Protein AF-A0A848UJE3-F1 (afdb_monomer_lite)

Foldseek 3Di:
DLVVLVVQLVVLVVQLVPDDLLDLSNLVSLLSNLVSVVVSVVVPDPPDALVVSLVSLVSSCVNCPCVPNVLSNLVSLQSQLVSLVVVLDLLSLLSSLLSLVSSLVSDDCVVNVVSNVVSVVSNVSSVVSNCVVPVPDDNLLSLLVNLLPDDLVVNLVSLLSQQVCLLVDPLVSLLVVLLSNLLSLVVVDDVSNLVSLLSNVVSLLVHDLSSVLSNLLSNLVSLVVDPCSVSSLQSNLVSLVPRDDDVRSVSNVVSNVVNVRDRD

Sequence (264 aa):
TIESLRAACDDYDAASRVLDEESPQRGMALHGLGSAMMDALALGDGRCTYDEAVSVFAACLRVLTAHAFPFQHAVAQHSIAVACERRAEPLDLERALSHVEIAMSMFDPRLHAVHWQTAAETLGRVETQLAAIRPDGTRADHFMALVAGVDESTRTMLLRDRLVPLSRLPAQRIRRDLDGLMTALVRLGEGTYDDIARVMLPVLMELPESTLAAACGALCAAHRTTDASATYDALLDAVVHDLLHGPQRVRVRDLLEAEGWIRP

Secondary structure (DSSP, 8-state):
-HHHHHHHHHHHHHHHHHS-TT-HHHHHHHHHHHHHHHHHHHTT-TTS-HHHHHHHHHHHHHHS-TTT-HHHHHHHHHHHHHHHHHH--HHHHHHHHHHHHHHHHHS-TTTSHHHHHHHHHHHHHHHHHHHHH-TT--HHHHHHHHHHHS-HHHHHHHHHHHHGGGGGS-HHHHHHHHHHHHHHHHHT-HHHHHHHHHHHHHHHHTS-HHHHHHHHHHHHHHHTTSTTHHHHHHHHHHHHHHH--HHHHHHHHHHHHHTTPPP-

Radius of gyration: 20.7 Å; chains: 1; bounding box: 56×34×56 Å

pLDDT: mean 96.54, std 2.14, range [86.31, 98.62]

Structure (mmCIF, N/CA/C/O backbone):
data_AF-A0A848UJE3-F1
#
_entry.id   AF-A0A848UJE3-F1
#
loop_
_atom_site.group_PDB
_atom_site.id
_atom_site.type_symbol
_atom_site.label_atom_id
_atom_site.label_alt_id
_atom_site.label_comp_id
_atom_site.label_asym_id
_atom_site.label_entity_id
_atom_site.label_seq_id
_atom_site.pdbx_PDB_ins_code
_atom_site.Cartn_x
_atom_site.Cartn_y
_atom_site.Cartn_z
_atom_site.occupancy
_atom_site.B_iso_or_equiv
_atom_site.auth_seq_id
_atom_site.auth_comp_id
_atom_site.auth_asym_id
_atom_site.auth_atom_id
_atom_site.pdbx_PDB_model_num
ATOM 1 N N . THR A 1 1 ? 26.240 2.870 -23.466 1.00 92.94 1 THR A N 1
ATOM 2 C CA . THR A 1 1 ? 26.333 4.351 -23.493 1.00 92.94 1 THR A CA 1
ATOM 3 C C . THR A 1 1 ? 24.922 4.922 -23.435 1.00 92.94 1 THR A C 1
ATOM 5 O O . THR A 1 1 ? 23.989 4.133 -23.544 1.00 92.94 1 THR A O 1
ATOM 8 N N . ILE A 1 2 ? 24.733 6.244 -23.292 1.00 94.31 2 ILE A N 1
ATOM 9 C CA . ILE A 1 2 ? 23.388 6.857 -23.410 1.00 94.31 2 ILE A CA 1
ATOM 10 C C . ILE A 1 2 ? 22.725 6.461 -24.738 1.00 94.31 2 ILE A C 1
ATOM 12 O O . ILE A 1 2 ? 21.556 6.107 -24.764 1.00 94.31 2 ILE A O 1
ATOM 16 N N . GLU A 1 3 ? 23.482 6.441 -25.837 1.00 95.06 3 GLU A N 1
ATOM 17 C CA . GLU A 1 3 ? 22.973 6.033 -27.152 1.00 95.06 3 GLU A CA 1
ATOM 18 C C . GLU A 1 3 ? 22.484 4.576 -27.181 1.00 95.06 3 GLU A C 1
ATOM 20 O O . GLU A 1 3 ? 21.414 4.305 -27.714 1.00 95.06 3 GLU A O 1
ATOM 25 N N . SER A 1 4 ? 23.201 3.648 -26.535 1.00 96.44 4 SER A N 1
ATOM 26 C CA . SER A 1 4 ? 22.743 2.255 -26.409 1.00 96.44 4 SER A CA 1
ATOM 27 C C . SER A 1 4 ? 21.455 2.128 -25.591 1.00 96.44 4 SER A C 1
ATOM 29 O O . SER A 1 4 ? 20.607 1.312 -25.926 1.00 96.44 4 SER A O 1
ATOM 31 N N . LEU A 1 5 ? 21.307 2.916 -24.521 1.00 97.44 5 LEU A N 1
ATOM 32 C CA . LEU A 1 5 ? 20.105 2.893 -23.680 1.00 97.44 5 LEU A CA 1
ATOM 33 C C . LEU A 1 5 ? 18.904 3.484 -24.415 1.00 97.44 5 LEU A C 1
ATOM 35 O O . LEU A 1 5 ? 17.816 2.930 -24.359 1.00 97.44 5 LEU A O 1
ATOM 39 N N . ARG A 1 6 ? 19.125 4.555 -25.178 1.00 97.06 6 ARG A N 1
ATOM 40 C CA . ARG A 1 6 ? 18.130 5.133 -26.083 1.00 97.06 6 ARG A CA 1
ATOM 41 C C . ARG A 1 6 ? 17.641 4.122 -27.114 1.00 97.06 6 ARG A C 1
ATOM 43 O O . ARG A 1 6 ? 16.436 3.960 -27.252 1.00 97.06 6 ARG A O 1
ATOM 50 N N . ALA A 1 7 ? 18.565 3.423 -27.773 1.00 97.31 7 ALA A N 1
ATOM 51 C CA . ALA A 1 7 ? 18.217 2.355 -28.704 1.00 97.31 7 ALA A CA 1
ATOM 52 C C . ALA A 1 7 ? 17.422 1.238 -28.008 1.00 97.31 7 ALA A C 1
ATOM 54 O O . ALA A 1 7 ? 16.396 0.818 -28.524 1.00 97.31 7 ALA A O 1
ATOM 55 N N . ALA A 1 8 ? 17.825 0.828 -26.799 1.00 98.06 8 ALA A N 1
ATOM 56 C CA . ALA A 1 8 ? 17.079 -0.161 -26.022 1.00 98.06 8 ALA A CA 1
ATOM 57 C C . ALA A 1 8 ? 15.654 0.309 -25.677 1.00 98.06 8 ALA A C 1
ATOM 59 O O . ALA A 1 8 ? 14.719 -0.480 -25.785 1.00 98.06 8 ALA A O 1
ATOM 60 N N . CYS A 1 9 ? 15.463 1.578 -25.299 1.00 98.19 9 CYS A N 1
ATOM 61 C CA . CYS A 1 9 ? 14.128 2.145 -25.098 1.00 98.19 9 CYS A CA 1
ATOM 62 C C . CYS A 1 9 ? 13.291 2.055 -26.381 1.00 98.19 9 CYS A C 1
ATOM 64 O O . CYS A 1 9 ? 12.159 1.580 -26.340 1.00 98.19 9 CYS A O 1
ATOM 66 N N . ASP A 1 10 ? 13.855 2.474 -27.515 1.00 98.19 10 ASP A N 1
ATOM 67 C CA . ASP A 1 10 ? 13.154 2.466 -28.801 1.00 98.19 10 ASP A CA 1
ATOM 68 C C . ASP A 1 10 ? 12.784 1.018 -29.223 1.00 98.19 10 ASP A C 1
ATOM 70 O O . ASP A 1 10 ? 11.657 0.765 -29.657 1.00 98.19 10 ASP A O 1
ATOM 74 N N . ASP A 1 11 ? 13.677 0.046 -29.002 1.00 98.38 11 ASP A N 1
ATOM 75 C CA . ASP A 1 11 ? 13.448 -1.379 -29.286 1.00 98.38 11 ASP A CA 1
ATOM 76 C C . ASP A 1 11 ? 12.375 -2.003 -28.375 1.00 98.38 11 ASP A C 1
ATOM 78 O O . ASP A 1 11 ? 11.484 -2.712 -28.855 1.00 98.38 11 ASP A O 1
ATOM 82 N N . TYR A 1 12 ? 12.422 -1.747 -27.060 1.00 98.38 12 TYR A N 1
ATOM 83 C CA . TYR A 1 12 ? 11.417 -2.262 -26.124 1.00 98.38 12 TYR A CA 1
ATOM 84 C C . TYR A 1 12 ? 10.037 -1.636 -26.350 1.00 98.38 12 TYR A C 1
ATOM 86 O O . TYR A 1 12 ? 9.030 -2.347 -26.281 1.00 98.38 12 TYR A O 1
ATOM 94 N N . ASP A 1 13 ? 9.970 -0.337 -26.655 1.00 98.19 13 ASP A N 1
ATOM 95 C CA . ASP A 1 13 ? 8.723 0.342 -27.018 1.00 98.19 13 ASP A CA 1
ATOM 96 C C . ASP A 1 13 ? 8.130 -0.269 -28.296 1.00 98.19 13 ASP A C 1
ATOM 98 O O . ASP A 1 13 ? 6.969 -0.689 -28.297 1.00 98.19 13 ASP A O 1
ATOM 102 N N . ALA A 1 14 ? 8.937 -0.442 -29.348 1.00 98.19 14 ALA A N 1
ATOM 103 C CA . ALA A 1 14 ? 8.509 -1.099 -30.581 1.00 98.19 14 ALA A CA 1
ATOM 104 C C . ALA A 1 14 ? 8.005 -2.533 -30.337 1.00 98.19 14 ALA A C 1
ATOM 106 O O . ALA A 1 14 ? 6.932 -2.900 -30.824 1.00 98.19 14 ALA A O 1
ATOM 107 N N . ALA A 1 15 ? 8.729 -3.325 -29.539 1.00 97.94 15 ALA A N 1
ATOM 108 C CA . ALA A 1 15 ? 8.313 -4.674 -29.167 1.00 97.94 15 ALA A CA 1
ATOM 109 C C . ALA A 1 15 ? 6.974 -4.666 -28.411 1.00 97.94 15 ALA A C 1
ATOM 111 O O . ALA A 1 15 ? 6.069 -5.431 -28.740 1.00 97.94 15 ALA A O 1
ATOM 112 N N . SER A 1 16 ? 6.804 -3.768 -27.438 1.00 97.44 16 SER A N 1
ATOM 113 C CA . SER A 1 16 ? 5.581 -3.685 -26.630 1.00 97.44 16 SER A CA 1
ATOM 114 C C . SER A 1 16 ? 4.320 -3.381 -27.452 1.00 97.44 16 SER A C 1
ATOM 116 O O . SER A 1 16 ? 3.231 -3.806 -27.071 1.00 97.44 16 SER A O 1
ATOM 118 N N . ARG A 1 17 ? 4.463 -2.689 -28.593 1.00 97.19 17 ARG A N 1
ATOM 119 C CA . ARG A 1 17 ? 3.357 -2.312 -29.491 1.00 97.19 17 ARG A CA 1
ATOM 120 C C . ARG A 1 17 ? 2.895 -3.439 -30.410 1.00 97.19 17 ARG A C 1
ATOM 122 O O . ARG A 1 17 ? 1.748 -3.418 -30.844 1.00 97.19 17 ARG A O 1
ATOM 129 N N . VAL A 1 18 ? 3.777 -4.384 -30.739 1.00 97.62 18 VAL A N 1
ATOM 130 C CA . VAL A 1 18 ? 3.444 -5.537 -31.600 1.00 97.62 18 VAL A CA 1
ATOM 131 C C . VAL A 1 18 ? 3.029 -6.768 -30.799 1.00 97.62 18 VAL A C 1
ATOM 133 O O . VAL A 1 18 ? 2.430 -7.687 -31.354 1.00 97.62 18 VAL A O 1
ATOM 136 N N . LEU A 1 19 ? 3.364 -6.800 -29.508 1.00 97.62 19 LEU A N 1
ATOM 137 C CA . LEU A 1 19 ? 2.972 -7.864 -28.596 1.00 97.62 19 LEU A CA 1
ATOM 138 C C . LEU A 1 19 ? 1.514 -7.699 -28.157 1.00 97.62 19 LEU A C 1
ATOM 140 O O . LEU A 1 19 ? 1.023 -6.588 -27.944 1.00 97.62 19 LEU A O 1
ATOM 144 N N . ASP A 1 20 ? 0.845 -8.837 -27.987 1.00 97.12 20 ASP A N 1
ATOM 145 C CA . ASP A 1 20 ? -0.532 -8.892 -27.507 1.00 97.12 20 ASP A CA 1
ATOM 146 C C . ASP A 1 20 ? -0.673 -8.219 -26.130 1.00 97.12 20 ASP A C 1
ATOM 148 O O . ASP A 1 20 ? 0.233 -8.293 -25.292 1.00 97.12 20 ASP A O 1
ATOM 152 N N . GLU A 1 21 ? -1.793 -7.523 -25.920 1.00 93.31 21 GLU A N 1
ATOM 153 C CA . GLU A 1 21 ? -1.993 -6.629 -24.774 1.00 93.31 21 GLU A CA 1
ATOM 154 C C . GLU A 1 21 ? -1.953 -7.349 -23.428 1.00 93.31 21 GLU A C 1
ATOM 156 O O . GLU A 1 21 ? -1.384 -6.820 -22.473 1.00 93.31 21 GLU A O 1
ATOM 161 N N . GLU A 1 22 ? -2.472 -8.572 -23.373 1.00 93.88 22 GLU A N 1
ATOM 162 C CA . GLU A 1 22 ? -2.524 -9.380 -22.154 1.00 93.88 22 GLU A CA 1
ATOM 163 C C . GLU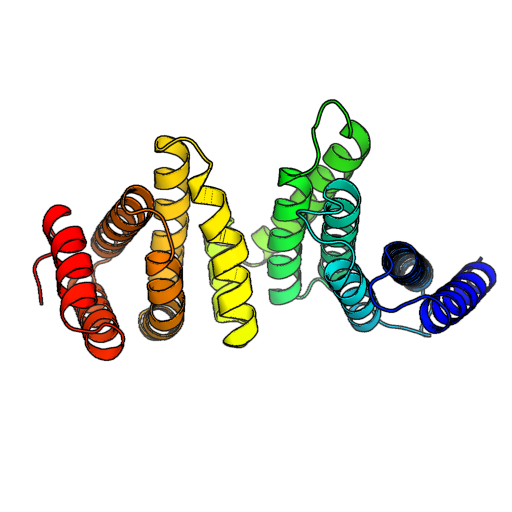 A 1 22 ? -1.321 -10.331 -22.036 1.00 93.88 22 GLU A C 1
ATOM 165 O O . GLU A 1 22 ? -1.177 -11.057 -21.049 1.00 93.88 22 GLU A O 1
ATOM 170 N N . SER A 1 23 ? -0.422 -10.331 -23.026 1.00 96.69 23 SER A N 1
ATOM 171 C CA . SER A 1 23 ? 0.693 -11.273 -23.064 1.00 96.69 23 SER A CA 1
ATOM 172 C C . SER A 1 23 ? 1.789 -10.936 -22.046 1.00 96.69 23 SER A C 1
ATOM 174 O O . SER A 1 23 ? 2.264 -9.796 -21.983 1.00 96.69 23 SER A O 1
ATOM 176 N N . PRO A 1 24 ? 2.319 -11.927 -21.303 1.00 97.12 24 PRO A N 1
ATOM 177 C CA . PRO A 1 24 ? 3.415 -11.687 -20.366 1.00 97.12 24 PRO A CA 1
ATOM 178 C C . PRO A 1 24 ? 4.679 -11.159 -21.055 1.00 97.12 24 PRO A C 1
ATOM 180 O O . PRO A 1 24 ? 5.471 -10.454 -20.434 1.00 97.12 24 PRO A O 1
ATOM 183 N N . GLN A 1 25 ? 4.867 -11.447 -22.346 1.00 97.62 25 GLN A N 1
ATOM 184 C CA . GLN A 1 25 ? 5.947 -10.890 -23.156 1.00 97.62 25 GLN A CA 1
ATOM 185 C C . GLN A 1 25 ? 5.846 -9.368 -23.250 1.00 97.62 25 GLN A C 1
ATOM 187 O O . GLN A 1 25 ? 6.867 -8.696 -23.104 1.00 97.62 25 GLN A O 1
ATOM 192 N N . ARG A 1 26 ? 4.639 -8.813 -23.433 1.00 97.88 26 ARG A N 1
ATOM 193 C CA . ARG A 1 26 ? 4.436 -7.360 -23.409 1.00 97.88 26 ARG A CA 1
ATOM 194 C C . ARG A 1 26 ? 4.766 -6.788 -22.038 1.00 97.88 26 ARG A C 1
ATOM 196 O O . ARG A 1 26 ? 5.464 -5.783 -21.962 1.00 97.88 26 ARG A O 1
ATOM 203 N N . GLY A 1 27 ? 4.340 -7.455 -20.964 1.00 97.81 27 GLY A N 1
ATOM 204 C CA . GLY A 1 27 ? 4.704 -7.073 -19.597 1.00 97.81 27 GLY A CA 1
ATOM 205 C C . GLY A 1 27 ? 6.223 -7.011 -19.385 1.00 97.81 27 GLY A C 1
ATOM 206 O O . GLY A 1 27 ? 6.744 -6.019 -18.880 1.00 97.81 27 GLY A O 1
ATOM 207 N N . MET A 1 28 ? 6.956 -8.031 -19.842 1.00 98.25 28 MET A N 1
ATOM 208 C CA . MET A 1 28 ? 8.422 -8.061 -19.765 1.00 98.25 28 MET A CA 1
ATOM 209 C C . MET A 1 28 ? 9.085 -6.985 -20.639 1.00 98.25 28 MET A C 1
ATOM 211 O O . MET A 1 28 ? 10.061 -6.378 -20.203 1.00 98.25 28 MET A O 1
ATOM 215 N N . ALA A 1 29 ? 8.554 -6.712 -21.835 1.00 98.38 29 ALA A N 1
ATOM 216 C CA . ALA A 1 29 ? 9.044 -5.638 -22.699 1.00 98.38 29 ALA A CA 1
ATOM 217 C C . ALA A 1 29 ? 8.841 -4.257 -22.056 1.00 98.38 29 ALA A C 1
ATOM 219 O O . ALA A 1 29 ? 9.766 -3.452 -22.038 1.00 98.38 29 ALA A O 1
ATOM 220 N N . LEU A 1 30 ? 7.673 -4.008 -21.453 1.00 98.62 30 LEU A N 1
ATOM 221 C CA . LEU A 1 30 ? 7.396 -2.778 -20.703 1.00 98.62 30 LEU A CA 1
ATOM 222 C C . LEU A 1 30 ? 8.330 -2.632 -19.497 1.00 98.62 30 LEU A C 1
ATOM 224 O O . LEU A 1 30 ? 8.870 -1.556 -19.265 1.00 98.62 30 LEU A O 1
ATOM 228 N N . HIS A 1 31 ? 8.587 -3.712 -18.757 1.00 98.56 31 HIS A N 1
ATOM 229 C CA . HIS A 1 31 ? 9.586 -3.680 -17.691 1.00 98.56 31 HIS A CA 1
ATOM 230 C C . HIS A 1 31 ? 10.988 -3.331 -18.226 1.00 98.56 31 HIS A C 1
ATOM 232 O O . HIS A 1 31 ? 11.685 -2.501 -17.642 1.00 98.56 31 HIS A O 1
ATOM 238 N N . GLY A 1 32 ? 11.398 -3.935 -19.346 1.00 98.50 32 GLY A N 1
ATOM 239 C CA . GLY A 1 32 ? 12.662 -3.627 -20.020 1.00 98.50 32 GLY A CA 1
ATOM 240 C C . GLY A 1 32 ? 12.764 -2.161 -20.443 1.00 98.50 32 GLY A C 1
ATOM 241 O O . GLY A 1 32 ? 13.779 -1.521 -20.169 1.00 98.50 32 GLY A O 1
ATOM 242 N N . LEU A 1 33 ? 11.689 -1.613 -21.020 1.00 98.62 33 LEU A N 1
ATOM 243 C CA . LEU A 1 33 ? 11.576 -0.199 -21.377 1.00 98.62 33 LEU A CA 1
ATOM 244 C C . LEU A 1 33 ? 11.786 0.696 -20.152 1.00 98.62 33 LEU A C 1
ATOM 246 O O . LEU A 1 33 ? 12.671 1.547 -20.165 1.00 98.62 33 LEU A O 1
ATOM 250 N N . GLY A 1 34 ? 11.032 0.466 -19.073 1.00 98.38 34 GLY A N 1
ATOM 251 C CA . GLY A 1 34 ? 11.161 1.248 -17.843 1.00 98.38 34 GLY A CA 1
ATOM 252 C C . GLY A 1 34 ? 12.568 1.169 -17.240 1.00 98.38 34 GLY A C 1
ATOM 253 O O . GLY A 1 34 ? 13.110 2.179 -16.797 1.00 98.38 34 GLY A O 1
ATOM 254 N N . SER A 1 35 ? 13.205 -0.006 -17.271 1.00 98.25 35 SER A N 1
ATOM 255 C CA . SER A 1 35 ? 14.580 -0.177 -16.781 1.00 98.25 35 SER A CA 1
ATOM 256 C C . SER A 1 35 ? 15.592 0.602 -17.624 1.00 98.25 35 SER A C 1
ATOM 258 O O . SER A 1 35 ? 16.454 1.278 -17.069 1.00 98.25 35 SER A O 1
ATOM 260 N N . ALA A 1 36 ? 15.477 0.550 -18.954 1.00 98.25 36 ALA A N 1
ATOM 261 C CA . ALA A 1 36 ? 16.352 1.301 -19.851 1.00 98.25 36 ALA A CA 1
ATOM 262 C C . ALA A 1 36 ? 16.171 2.821 -19.683 1.00 98.25 36 ALA A C 1
ATOM 264 O O . ALA A 1 36 ? 17.157 3.560 -19.685 1.00 98.25 36 ALA A O 1
ATOM 265 N N . MET A 1 37 ? 14.932 3.281 -19.464 1.00 98.44 37 MET A N 1
ATOM 266 C CA . MET A 1 37 ? 14.630 4.678 -19.135 1.00 98.44 37 MET A CA 1
ATOM 267 C C . MET A 1 37 ? 15.304 5.106 -17.827 1.00 98.44 37 MET A C 1
ATOM 269 O O . MET A 1 37 ? 15.949 6.151 -17.790 1.00 98.44 37 MET A O 1
ATOM 273 N N . MET A 1 38 ? 15.209 4.290 -16.773 1.00 97.94 38 MET A N 1
ATOM 274 C CA . MET A 1 38 ? 15.849 4.560 -15.479 1.00 97.94 38 MET A CA 1
ATOM 275 C C . MET A 1 38 ? 17.372 4.683 -15.594 1.00 97.94 38 MET A C 1
ATOM 277 O O . MET A 1 38 ? 17.958 5.626 -15.059 1.00 97.94 38 MET A O 1
ATOM 281 N N . ASP A 1 39 ? 18.011 3.773 -16.327 1.00 97.69 39 ASP A N 1
ATOM 282 C CA . ASP A 1 39 ? 19.456 3.816 -16.555 1.00 97.69 39 ASP A CA 1
ATOM 283 C C . ASP A 1 39 ? 19.861 5.042 -17.391 1.00 97.69 39 ASP A C 1
ATOM 285 O O . ASP A 1 39 ? 20.887 5.672 -17.125 1.00 97.69 39 ASP A O 1
ATOM 289 N N . ALA A 1 40 ? 19.053 5.421 -18.388 1.00 97.12 40 ALA A N 1
ATOM 290 C CA . ALA A 1 40 ? 19.304 6.605 -19.208 1.00 97.12 40 ALA A CA 1
ATOM 291 C C . ALA A 1 40 ? 19.189 7.895 -18.378 1.00 97.12 40 ALA A C 1
ATOM 293 O O . ALA A 1 40 ? 20.072 8.755 -18.452 1.00 97.12 40 ALA A O 1
ATOM 294 N N . LEU A 1 41 ? 18.156 7.997 -17.536 1.00 96.50 41 LEU A N 1
ATOM 295 C CA . LEU A 1 41 ? 17.956 9.094 -16.584 1.00 96.50 41 LEU A CA 1
ATOM 296 C C . LEU A 1 41 ? 19.135 9.224 -15.614 1.00 96.50 41 LEU A C 1
ATOM 298 O O . LEU A 1 41 ? 19.620 10.331 -15.383 1.00 96.50 41 LEU A O 1
ATOM 302 N N . ALA A 1 42 ? 19.654 8.105 -15.101 1.00 95.44 42 ALA A N 1
ATOM 303 C CA . ALA A 1 42 ? 20.815 8.095 -14.210 1.00 95.44 42 ALA A CA 1
ATOM 304 C C . ALA A 1 42 ? 22.103 8.618 -14.880 1.00 95.44 42 ALA A C 1
ATOM 306 O O . ALA A 1 42 ? 22.993 9.120 -14.193 1.00 95.44 42 ALA A O 1
ATOM 307 N N . LEU A 1 43 ? 22.198 8.540 -16.212 1.00 96.06 43 LEU A N 1
ATOM 308 C CA . LEU A 1 43 ? 23.286 9.132 -16.999 1.00 96.06 43 LEU A CA 1
ATOM 309 C C . LEU A 1 43 ? 23.005 10.578 -17.450 1.00 96.06 43 LEU A C 1
ATOM 311 O O . LEU A 1 43 ? 23.840 11.168 -18.136 1.00 96.06 43 LEU A O 1
ATOM 315 N N . GLY A 1 44 ? 21.866 11.160 -17.068 1.00 93.81 44 GLY A N 1
ATOM 316 C CA . GLY A 1 44 ? 21.482 12.529 -17.416 1.00 93.81 44 GLY A CA 1
ATOM 317 C C . GLY A 1 44 ? 20.788 12.668 -18.772 1.00 93.81 44 GLY A C 1
ATOM 318 O O . GLY A 1 44 ? 20.816 13.751 -19.359 1.00 93.81 44 GLY A O 1
ATOM 319 N N . ASP A 1 45 ? 20.186 11.598 -19.303 1.00 93.38 45 ASP A N 1
ATOM 320 C CA . ASP A 1 45 ? 19.366 11.700 -20.510 1.00 93.38 45 ASP A CA 1
ATOM 321 C C . ASP A 1 45 ? 18.040 12.427 -20.229 1.00 93.38 45 ASP A C 1
ATOM 323 O O . ASP A 1 45 ? 17.244 11.992 -19.405 1.00 93.38 45 ASP A O 1
ATOM 327 N N . GLY A 1 46 ? 17.782 13.514 -20.959 1.00 92.06 46 GLY A N 1
ATOM 328 C CA . GLY A 1 46 ? 16.549 14.302 -20.863 1.00 92.06 46 GLY A CA 1
ATOM 329 C C . GLY A 1 46 ? 15.423 13.870 -21.812 1.00 92.06 46 GLY A C 1
ATOM 330 O O . GLY A 1 46 ? 14.478 14.632 -21.988 1.00 92.06 46 GLY A O 1
ATOM 331 N N . ARG A 1 47 ? 15.522 12.708 -22.482 1.00 93.88 47 ARG A N 1
ATOM 332 C CA . ARG A 1 47 ? 14.470 12.201 -23.395 1.00 93.88 47 ARG A CA 1
ATOM 333 C C . ARG A 1 47 ? 13.202 11.716 -22.689 1.00 93.88 47 ARG A C 1
ATOM 335 O O . ARG A 1 47 ? 12.187 11.561 -23.361 1.00 93.88 47 ARG A O 1
ATOM 342 N N . CYS A 1 48 ? 13.277 11.421 -21.397 1.00 94.38 48 CYS A N 1
ATOM 343 C CA . CYS A 1 48 ? 12.152 10.939 -20.606 1.00 94.38 48 CYS A CA 1
ATOM 344 C C . CYS A 1 48 ? 12.234 11.467 -19.170 1.00 94.38 48 CYS A C 1
ATOM 346 O O . CYS A 1 48 ? 13.167 12.188 -18.816 1.00 94.38 48 CYS A O 1
ATOM 348 N N . THR A 1 49 ? 11.252 11.109 -18.352 1.00 96.81 49 THR A N 1
ATOM 349 C CA . THR A 1 49 ? 11.122 11.493 -16.946 1.00 96.81 49 THR A CA 1
ATOM 350 C C . THR A 1 49 ? 10.883 10.272 -16.058 1.00 96.81 49 THR A C 1
ATOM 352 O O . THR A 1 49 ? 10.462 9.209 -16.522 1.00 96.81 49 THR A O 1
ATOM 355 N N . TYR A 1 50 ? 11.099 10.428 -14.748 1.00 96.69 50 TYR A N 1
ATOM 356 C CA . TYR A 1 50 ? 10.749 9.387 -13.779 1.00 96.69 50 TYR A CA 1
ATOM 357 C C . TYR A 1 50 ? 9.240 9.074 -13.767 1.00 96.69 50 TYR A C 1
ATOM 359 O O . TYR A 1 50 ? 8.879 7.925 -13.539 1.00 96.69 50 TYR A O 1
ATOM 367 N N . ASP A 1 51 ? 8.362 10.038 -14.075 1.00 95.88 51 ASP A N 1
ATOM 368 C CA . ASP A 1 51 ? 6.907 9.803 -14.150 1.00 95.88 51 ASP A CA 1
ATOM 369 C C . ASP A 1 51 ? 6.517 8.917 -15.326 1.00 95.88 51 ASP A C 1
ATOM 371 O O . ASP A 1 51 ? 5.666 8.031 -15.201 1.00 95.88 51 ASP A O 1
ATOM 375 N N . GLU A 1 52 ? 7.162 9.123 -16.471 1.00 97.50 52 GLU A N 1
ATOM 376 C CA . GLU A 1 52 ? 6.977 8.253 -17.627 1.00 97.50 52 GLU A CA 1
ATOM 377 C C . GLU A 1 52 ? 7.492 6.844 -17.318 1.00 97.50 52 GLU A C 1
ATOM 379 O O . GLU A 1 52 ? 6.802 5.871 -17.619 1.00 97.50 52 GLU A O 1
ATOM 384 N N . ALA A 1 53 ? 8.642 6.711 -16.642 1.00 97.62 53 ALA A N 1
ATOM 385 C CA . ALA A 1 53 ? 9.159 5.407 -16.223 1.00 97.62 53 ALA A CA 1
ATOM 386 C C . ALA A 1 53 ? 8.204 4.696 -15.243 1.00 97.62 53 ALA A C 1
ATOM 388 O O . ALA A 1 53 ? 7.879 3.523 -15.441 1.00 97.62 53 ALA A O 1
ATOM 389 N N . VAL A 1 54 ? 7.683 5.405 -14.232 1.00 97.62 54 VAL A N 1
ATOM 390 C CA . VAL A 1 54 ? 6.662 4.881 -13.304 1.00 97.62 54 VAL A CA 1
ATOM 391 C C . VAL A 1 54 ? 5.411 4.443 -14.065 1.00 97.62 54 VAL A C 1
ATOM 393 O O . VAL A 1 54 ? 4.893 3.356 -13.814 1.00 97.62 54 VAL A O 1
ATOM 396 N N . SER A 1 55 ? 4.953 5.233 -15.036 1.00 97.81 55 SER A N 1
ATOM 397 C CA . SER A 1 55 ? 3.782 4.904 -15.858 1.00 97.81 55 SER A CA 1
ATOM 398 C C . SER A 1 55 ? 3.997 3.638 -16.695 1.00 97.81 55 SER A C 1
ATOM 400 O O . SER A 1 55 ? 3.092 2.805 -16.810 1.00 97.81 55 SER A O 1
ATOM 402 N N . VAL A 1 56 ? 5.201 3.452 -17.241 1.00 98.31 56 VAL A N 1
ATOM 403 C CA . VAL A 1 56 ? 5.589 2.246 -17.985 1.00 98.31 56 VAL A CA 1
ATOM 404 C C . VAL A 1 56 ? 5.633 1.019 -17.066 1.00 98.31 56 VAL A C 1
ATOM 406 O O . VAL A 1 56 ? 5.074 -0.027 -17.410 1.00 98.31 56 VAL A O 1
ATOM 409 N N . PHE A 1 57 ? 6.211 1.129 -15.868 1.00 98.44 57 PHE A N 1
ATOM 410 C CA . PHE A 1 57 ? 6.192 0.031 -14.897 1.00 98.44 57 PHE A CA 1
ATOM 411 C C . PHE A 1 57 ? 4.776 -0.282 -14.389 1.00 98.44 57 PHE A C 1
ATOM 413 O O . PHE A 1 57 ? 4.417 -1.450 -14.255 1.00 98.44 57 PHE A O 1
ATOM 420 N N . ALA A 1 58 ? 3.927 0.725 -14.176 1.00 96.88 58 ALA A N 1
ATOM 421 C CA . ALA A 1 58 ? 2.526 0.514 -13.819 1.00 96.88 58 ALA A CA 1
ATOM 422 C C . ALA A 1 58 ? 1.760 -0.223 -14.933 1.00 96.88 58 ALA A C 1
ATOM 424 O O . ALA A 1 58 ? 0.921 -1.080 -14.652 1.00 96.88 58 ALA A O 1
ATOM 425 N N . ALA A 1 59 ? 2.078 0.047 -16.204 1.00 97.44 59 ALA A N 1
ATOM 426 C CA . ALA A 1 59 ? 1.539 -0.713 -17.329 1.00 97.44 59 ALA A CA 1
ATOM 427 C C . ALA A 1 59 ? 2.013 -2.176 -17.331 1.00 97.44 59 ALA A C 1
ATOM 429 O O . ALA A 1 59 ? 1.218 -3.065 -17.630 1.00 97.44 59 ALA A O 1
ATOM 430 N N . CYS A 1 60 ? 3.263 -2.438 -16.938 1.00 97.31 60 CYS A N 1
ATOM 431 C CA . CYS A 1 60 ? 3.756 -3.796 -16.708 1.00 97.31 60 CYS A CA 1
ATOM 432 C C . CYS A 1 60 ? 2.930 -4.524 -15.629 1.00 97.31 60 CYS A C 1
ATOM 434 O O . CYS A 1 60 ? 2.499 -5.652 -15.864 1.00 97.31 60 CYS A O 1
ATOM 436 N N . LEU A 1 61 ? 2.623 -3.874 -14.499 1.00 96.88 61 LEU A N 1
ATOM 437 C CA . LEU A 1 61 ? 1.851 -4.479 -13.399 1.00 96.88 61 LEU A CA 1
ATOM 438 C C . LEU A 1 61 ? 0.399 -4.835 -13.765 1.00 96.88 61 LEU A C 1
ATOM 440 O O . LEU A 1 61 ? -0.181 -5.710 -13.119 1.00 96.88 61 LEU A O 1
ATOM 444 N N . ARG A 1 62 ? -0.181 -4.218 -14.808 1.00 95.69 62 ARG A N 1
ATOM 445 C CA . ARG A 1 62 ? -1.504 -4.615 -15.335 1.00 95.69 62 ARG A CA 1
ATOM 446 C C . ARG A 1 62 ? -1.492 -6.007 -15.971 1.00 95.69 62 ARG A C 1
ATOM 448 O O . ARG A 1 62 ? -2.509 -6.688 -15.947 1.00 95.69 62 ARG A O 1
ATOM 455 N N . VAL A 1 63 ? -0.348 -6.423 -16.512 1.00 96.56 63 VAL A N 1
ATOM 456 C CA . VAL A 1 63 ? -0.159 -7.720 -17.179 1.00 96.56 63 VAL A CA 1
ATOM 457 C C . VAL A 1 63 ? 0.506 -8.721 -16.232 1.00 96.56 63 VAL A C 1
ATOM 459 O O . VAL A 1 63 ? 0.026 -9.836 -16.028 1.00 96.56 63 VAL A O 1
ATOM 462 N N . LEU A 1 64 ? 1.612 -8.313 -15.605 1.00 97.06 64 LEU A N 1
ATOM 463 C CA . LEU A 1 64 ? 2.371 -9.119 -14.652 1.00 97.06 64 LEU A CA 1
ATOM 464 C C . LEU A 1 64 ? 1.770 -8.970 -13.255 1.00 97.06 64 LEU A C 1
ATOM 466 O O . LEU A 1 64 ? 2.298 -8.275 -12.388 1.00 97.06 64 LEU A O 1
ATOM 470 N N . THR A 1 65 ? 0.619 -9.605 -13.053 1.00 95.62 65 THR A N 1
ATOM 471 C CA . THR A 1 65 ? -0.115 -9.542 -11.785 1.00 95.62 65 THR A CA 1
ATOM 472 C C . THR A 1 65 ? 0.572 -10.349 -10.681 1.00 95.62 65 THR A C 1
ATOM 474 O O . THR A 1 65 ? 1.258 -11.340 -10.944 1.00 95.62 65 THR A O 1
ATOM 477 N N . ALA A 1 66 ? 0.318 -9.978 -9.422 1.00 93.31 66 ALA A N 1
ATOM 478 C CA . ALA A 1 66 ? 0.859 -10.672 -8.252 1.00 93.31 66 ALA A CA 1
ATOM 479 C C . ALA A 1 66 ? 0.482 -12.164 -8.200 1.00 93.31 66 ALA A C 1
ATOM 481 O O . ALA A 1 66 ? 1.219 -12.969 -7.638 1.00 93.31 66 ALA A O 1
ATOM 482 N N . HIS A 1 67 ? -0.668 -12.542 -8.769 1.00 92.31 67 HIS A N 1
ATOM 483 C CA . HIS A 1 67 ? -1.135 -13.927 -8.767 1.00 92.31 67 HIS A CA 1
ATOM 484 C C . HIS A 1 67 ? -0.497 -14.768 -9.878 1.00 92.31 67 HIS A C 1
ATOM 486 O O . HIS A 1 67 ? -0.058 -15.885 -9.616 1.00 92.31 67 HIS A O 1
ATOM 492 N N . ALA A 1 68 ? -0.447 -14.242 -11.105 1.00 95.69 68 ALA A N 1
ATOM 493 C CA . ALA A 1 68 ? 0.044 -14.994 -12.257 1.00 95.69 68 ALA A CA 1
ATOM 494 C C . ALA A 1 68 ? 1.579 -15.003 -12.345 1.00 95.69 68 ALA A C 1
ATOM 496 O O . ALA A 1 68 ? 2.169 -16.008 -12.737 1.00 95.69 68 ALA A O 1
ATOM 497 N N . PHE A 1 69 ? 2.228 -13.900 -11.958 1.00 96.75 69 PHE A N 1
ATOM 498 C CA . PHE A 1 69 ? 3.667 -13.687 -12.127 1.00 96.75 69 PHE A CA 1
ATOM 499 C C . PHE A 1 69 ? 4.285 -13.032 -10.878 1.00 96.75 69 PHE A C 1
ATOM 501 O O . PHE A 1 69 ? 4.812 -11.924 -10.964 1.00 96.75 69 PHE A O 1
ATOM 508 N N . PRO A 1 70 ? 4.232 -13.685 -9.699 1.00 95.12 70 PRO A N 1
ATOM 509 C CA . PRO A 1 70 ? 4.580 -13.064 -8.416 1.00 95.12 70 PRO A CA 1
ATOM 510 C C . PRO A 1 70 ? 6.003 -12.500 -8.373 1.00 95.12 70 PRO A C 1
ATOM 512 O O . PRO A 1 70 ? 6.221 -11.408 -7.854 1.00 95.12 70 PRO A O 1
ATOM 515 N N . PHE A 1 71 ? 6.975 -13.214 -8.947 1.00 96.44 71 PHE A N 1
ATOM 516 C CA . PHE A 1 71 ? 8.362 -12.755 -8.975 1.00 96.44 71 PHE A CA 1
ATOM 517 C C . PHE A 1 71 ? 8.525 -11.508 -9.854 1.00 96.44 71 PHE A C 1
ATOM 519 O O . PHE A 1 71 ? 9.078 -10.507 -9.410 1.00 96.44 71 PHE A O 1
ATOM 526 N N . GLN A 1 72 ? 8.005 -11.534 -11.082 1.00 97.88 72 GLN A N 1
ATOM 527 C CA . GLN A 1 72 ? 8.096 -10.402 -12.004 1.00 97.88 72 GLN A CA 1
ATOM 528 C C . GLN A 1 72 ? 7.305 -9.192 -11.497 1.00 97.88 72 GLN A C 1
ATOM 530 O O . GLN A 1 72 ? 7.766 -8.061 -11.633 1.00 97.88 72 GLN A O 1
ATOM 535 N N . HIS A 1 73 ? 6.154 -9.432 -10.867 1.00 97.69 73 HIS A N 1
ATOM 536 C CA . HIS A 1 73 ? 5.378 -8.405 -10.185 1.00 97.69 73 HIS A CA 1
ATOM 537 C C . HIS A 1 73 ? 6.217 -7.728 -9.097 1.00 97.69 73 HIS A C 1
ATOM 539 O O . HIS A 1 73 ? 6.329 -6.508 -9.086 1.00 97.69 73 HIS A O 1
ATOM 545 N N . ALA A 1 74 ? 6.873 -8.503 -8.228 1.00 97.81 74 ALA A N 1
ATOM 546 C CA . ALA A 1 74 ? 7.732 -7.971 -7.171 1.00 97.81 74 ALA A CA 1
ATOM 547 C C . ALA A 1 74 ? 8.906 -7.142 -7.718 1.00 97.81 74 ALA A C 1
ATOM 549 O O . ALA A 1 74 ? 9.218 -6.084 -7.173 1.00 97.81 74 ALA A O 1
ATOM 550 N N . VAL A 1 75 ? 9.526 -7.583 -8.817 1.00 98.38 75 VAL A N 1
ATOM 551 C CA . VAL A 1 75 ? 10.592 -6.821 -9.487 1.00 98.38 75 VAL A CA 1
ATOM 552 C C . VAL A 1 75 ? 10.055 -5.488 -10.019 1.00 98.38 75 VAL A C 1
ATOM 554 O O . VAL A 1 75 ? 10.634 -4.449 -9.720 1.00 98.38 75 VAL A O 1
ATOM 557 N N . ALA A 1 76 ? 8.915 -5.483 -10.714 1.00 98.19 76 ALA A N 1
ATOM 558 C CA . ALA A 1 76 ? 8.313 -4.250 -11.223 1.00 98.19 76 ALA A CA 1
ATOM 559 C C . ALA A 1 76 ? 7.876 -3.290 -10.097 1.00 98.19 76 ALA A C 1
ATOM 561 O O . ALA A 1 76 ? 8.085 -2.083 -10.209 1.00 98.19 76 ALA A O 1
ATOM 562 N N . GLN A 1 77 ? 7.340 -3.812 -8.987 1.00 98.31 77 GLN A N 1
ATOM 563 C CA . GLN A 1 77 ? 7.038 -3.024 -7.786 1.00 98.31 77 GLN A CA 1
ATOM 564 C C . GLN A 1 77 ? 8.309 -2.372 -7.217 1.00 98.31 77 GLN A C 1
ATOM 566 O O . GLN A 1 77 ? 8.324 -1.176 -6.928 1.00 98.31 77 GLN A O 1
ATOM 571 N N . HIS A 1 78 ? 9.410 -3.122 -7.110 1.00 98.62 78 HIS A N 1
ATOM 572 C CA . HIS A 1 78 ? 10.694 -2.575 -6.661 1.00 98.62 78 HIS A CA 1
ATOM 573 C C . HIS A 1 78 ? 11.224 -1.492 -7.611 1.00 98.62 78 HIS A C 1
ATOM 575 O O . HIS A 1 78 ? 11.699 -0.459 -7.142 1.00 98.62 78 HIS A O 1
ATOM 581 N N . SER A 1 79 ? 11.079 -1.660 -8.926 1.00 98.62 79 SER A N 1
ATOM 582 C CA . SER A 1 79 ? 11.474 -0.642 -9.907 1.00 98.62 79 SER A CA 1
ATOM 583 C C . SER A 1 79 ? 10.682 0.661 -9.774 1.00 98.62 79 SER A C 1
ATOM 585 O O . SER A 1 79 ? 11.283 1.735 -9.836 1.00 98.62 79 SER A O 1
ATOM 587 N N . ILE A 1 80 ? 9.368 0.594 -9.516 1.00 98.56 80 ILE A N 1
ATOM 588 C CA . ILE A 1 80 ? 8.566 1.789 -9.196 1.00 98.56 80 ILE A CA 1
ATOM 589 C C . ILE A 1 80 ? 9.093 2.451 -7.923 1.00 98.56 80 ILE A C 1
ATOM 591 O O . ILE A 1 80 ? 9.280 3.666 -7.903 1.00 98.56 80 ILE A O 1
ATOM 595 N N . ALA A 1 81 ? 9.400 1.665 -6.886 1.00 98.56 81 ALA A N 1
ATOM 596 C CA . ALA A 1 81 ? 9.942 2.210 -5.647 1.00 98.56 81 ALA A CA 1
ATOM 597 C C . ALA A 1 81 ? 11.250 2.982 -5.869 1.00 98.56 81 ALA A C 1
ATOM 599 O O . ALA A 1 81 ? 11.415 4.075 -5.334 1.00 98.56 81 ALA A O 1
ATOM 600 N N . VAL A 1 82 ? 12.160 2.454 -6.694 1.00 98.56 82 VAL A N 1
ATOM 601 C CA . VAL A 1 82 ? 13.415 3.138 -7.040 1.00 98.56 82 VAL A CA 1
ATOM 602 C C . VAL A 1 82 ? 13.153 4.413 -7.847 1.00 98.56 82 VAL A C 1
ATOM 604 O O . VAL A 1 82 ? 13.779 5.435 -7.576 1.00 98.56 82 VAL A O 1
ATOM 607 N N . ALA A 1 83 ? 12.230 4.392 -8.812 1.00 98.06 83 ALA A N 1
ATOM 608 C CA . ALA A 1 83 ? 11.881 5.579 -9.594 1.00 98.06 83 ALA A CA 1
ATOM 609 C C . ALA A 1 83 ? 11.302 6.703 -8.717 1.00 98.06 83 ALA A C 1
ATOM 611 O O . ALA A 1 83 ? 11.731 7.852 -8.820 1.00 98.06 83 ALA A O 1
ATOM 612 N N . CYS A 1 84 ? 10.396 6.365 -7.799 1.00 98.25 84 CYS A N 1
ATOM 613 C CA . CYS A 1 84 ? 9.847 7.309 -6.830 1.00 98.25 84 CYS A CA 1
ATOM 614 C C . CYS A 1 84 ? 10.912 7.809 -5.831 1.00 98.25 84 CYS A C 1
ATOM 616 O O . CYS A 1 84 ? 10.987 9.008 -5.570 1.00 98.25 84 CYS A O 1
ATOM 618 N N . GLU A 1 85 ? 11.800 6.936 -5.337 1.00 97.81 85 GLU A N 1
ATOM 619 C CA . GLU A 1 85 ? 12.929 7.326 -4.469 1.00 97.81 85 GLU A CA 1
ATOM 620 C C . GLU A 1 85 ? 13.828 8.376 -5.133 1.00 97.81 85 GLU A C 1
ATOM 622 O O . GLU A 1 85 ? 14.257 9.328 -4.485 1.00 97.81 85 GLU A O 1
ATOM 627 N N . ARG A 1 86 ? 14.077 8.242 -6.442 1.00 96.00 86 ARG A N 1
ATOM 628 C CA . ARG A 1 86 ? 14.913 9.175 -7.211 1.00 96.00 86 ARG A CA 1
ATOM 629 C C . ARG A 1 86 ? 14.278 10.548 -7.419 1.00 96.00 86 ARG A C 1
ATOM 631 O O . ARG A 1 86 ? 15.020 11.519 -7.550 1.00 96.00 86 ARG A O 1
ATOM 638 N N . ARG A 1 87 ? 12.944 10.640 -7.440 1.00 94.50 87 ARG A N 1
ATOM 639 C CA . ARG A 1 87 ? 12.223 11.925 -7.460 1.00 94.50 87 ARG A CA 1
ATOM 640 C C . ARG A 1 87 ? 12.333 12.655 -6.121 1.00 94.50 87 ARG A C 1
ATOM 642 O O . ARG A 1 87 ? 12.461 13.873 -6.107 1.00 94.50 87 ARG A O 1
ATOM 649 N N . ALA A 1 88 ? 12.336 11.899 -5.021 1.00 91.62 88 ALA A N 1
ATOM 650 C CA . ALA A 1 88 ? 12.576 12.372 -3.657 1.00 91.62 88 ALA A CA 1
ATOM 651 C C . ALA A 1 88 ? 11.620 13.473 -3.141 1.00 91.62 88 ALA A C 1
ATOM 653 O O . ALA A 1 88 ? 11.936 14.148 -2.160 1.00 91.62 88 ALA A O 1
ATOM 654 N N . GLU A 1 89 ? 10.440 13.647 -3.747 1.00 93.38 89 GLU A N 1
ATOM 655 C CA . GLU A 1 89 ? 9.369 14.460 -3.159 1.00 93.38 89 GLU A CA 1
ATOM 656 C C . GLU A 1 89 ? 8.668 13.690 -2.024 1.00 93.38 89 GLU A C 1
ATOM 658 O O . GLU A 1 89 ? 8.626 12.458 -2.065 1.00 93.38 89 GLU A O 1
ATOM 663 N N . PRO A 1 90 ? 8.076 14.364 -1.016 1.00 93.38 90 PRO A N 1
ATOM 664 C CA . PRO A 1 90 ? 7.483 13.682 0.137 1.00 93.38 90 PRO A CA 1
ATOM 665 C C . PRO A 1 90 ? 6.479 12.580 -0.233 1.00 93.38 90 PRO A C 1
ATOM 667 O O . PRO A 1 90 ? 6.607 11.454 0.244 1.00 93.38 90 PRO A O 1
ATOM 670 N N . LEU A 1 91 ? 5.530 12.869 -1.133 1.00 94.88 91 LEU A N 1
ATOM 671 C CA . LEU A 1 91 ? 4.533 11.890 -1.578 1.00 94.88 91 LEU A CA 1
ATOM 672 C C . LEU A 1 91 ? 5.173 10.737 -2.371 1.00 94.88 91 LEU A C 1
ATOM 674 O O . LEU A 1 91 ? 4.743 9.591 -2.251 1.00 94.88 91 LEU A O 1
ATOM 678 N N . ASP A 1 92 ? 6.217 11.015 -3.155 1.00 96.81 92 ASP A N 1
ATOM 679 C CA . ASP A 1 92 ? 6.941 9.982 -3.896 1.00 96.81 92 ASP A CA 1
ATOM 680 C C . ASP A 1 92 ? 7.720 9.058 -2.961 1.00 96.81 92 ASP A C 1
ATOM 682 O O . ASP A 1 92 ? 7.748 7.851 -3.178 1.00 96.81 92 ASP A O 1
ATOM 686 N N . LEU A 1 93 ? 8.290 9.574 -1.875 1.00 98.12 93 LEU A N 1
ATOM 687 C CA . LEU A 1 93 ? 8.943 8.740 -0.868 1.00 98.12 93 LEU A CA 1
ATOM 688 C C . LEU A 1 93 ? 7.943 7.825 -0.147 1.00 98.12 93 LEU A C 1
ATOM 690 O O . LEU A 1 93 ? 8.240 6.656 0.099 1.00 98.12 93 LEU A O 1
ATOM 694 N N . GLU A 1 94 ? 6.734 8.311 0.142 1.00 98.06 94 GLU A N 1
ATOM 695 C CA . GLU A 1 94 ? 5.678 7.484 0.736 1.00 98.06 94 GLU A CA 1
ATOM 696 C C . GLU A 1 94 ? 5.169 6.417 -0.256 1.00 98.06 94 GLU A C 1
ATOM 698 O O . GLU A 1 94 ? 4.969 5.258 0.127 1.00 98.06 94 GLU A O 1
ATOM 703 N N . ARG A 1 95 ? 5.065 6.750 -1.554 1.00 98.00 95 ARG A N 1
ATOM 704 C CA . ARG A 1 95 ? 4.833 5.764 -2.631 1.00 98.00 95 ARG A CA 1
ATOM 705 C C . ARG A 1 95 ? 5.953 4.732 -2.693 1.00 98.00 95 ARG A C 1
ATOM 707 O O . ARG A 1 95 ? 5.673 3.533 -2.730 1.00 98.00 95 ARG A O 1
ATOM 714 N N . ALA A 1 96 ? 7.209 5.175 -2.666 1.00 98.50 96 ALA A N 1
ATOM 715 C CA . ALA A 1 96 ? 8.376 4.305 -2.718 1.00 98.50 96 ALA A CA 1
ATOM 716 C C . ALA A 1 96 ? 8.374 3.297 -1.565 1.00 98.50 96 ALA A C 1
ATOM 718 O O . ALA A 1 96 ? 8.599 2.107 -1.794 1.00 98.50 96 ALA A O 1
ATOM 719 N N . LEU A 1 97 ? 8.041 3.751 -0.351 1.00 98.38 97 LEU A N 1
ATOM 720 C CA . LEU A 1 97 ? 7.892 2.892 0.822 1.00 98.38 97 LEU A CA 1
ATOM 721 C C . LEU A 1 97 ? 6.821 1.817 0.592 1.00 98.38 97 LEU A C 1
ATOM 723 O O . LEU A 1 97 ? 7.082 0.636 0.808 1.00 98.38 97 LEU A O 1
ATOM 727 N N . SER A 1 98 ? 5.637 2.202 0.109 1.00 97.81 98 SER A N 1
ATOM 728 C CA . SER A 1 98 ? 4.559 1.246 -0.170 1.00 97.81 98 SER A CA 1
ATOM 729 C C . SER A 1 98 ? 4.981 0.185 -1.198 1.00 97.81 98 SER A C 1
ATOM 731 O O . SER A 1 98 ? 4.811 -1.014 -0.973 1.00 97.81 98 SER A O 1
ATOM 733 N N . HIS A 1 99 ? 5.588 0.605 -2.308 1.00 98.19 99 HIS A N 1
ATOM 734 C CA . HIS A 1 99 ? 6.007 -0.288 -3.389 1.00 98.19 99 HIS A CA 1
ATOM 735 C C . HIS A 1 99 ? 7.148 -1.240 -2.989 1.00 98.19 99 HIS A C 1
ATOM 737 O O . HIS A 1 99 ? 7.097 -2.431 -3.313 1.00 98.19 99 HIS A O 1
ATOM 743 N N . VAL A 1 100 ? 8.157 -0.765 -2.245 1.00 98.44 100 VAL A N 1
ATOM 744 C CA . VAL A 1 100 ? 9.260 -1.633 -1.795 1.00 98.44 100 VAL A CA 1
ATOM 745 C C . VAL A 1 100 ? 8.789 -2.649 -0.751 1.00 98.44 100 VAL A C 1
ATOM 747 O O . VAL A 1 100 ? 9.245 -3.791 -0.770 1.00 98.44 100 VAL A O 1
ATOM 750 N N . GLU A 1 101 ? 7.829 -2.295 0.110 1.00 96.50 101 GLU A N 1
ATOM 751 C CA . GLU A 1 101 ? 7.234 -3.247 1.053 1.00 96.50 101 GLU A CA 1
ATOM 752 C C . GLU A 1 101 ? 6.463 -4.366 0.344 1.00 96.50 101 GLU A C 1
ATOM 754 O O . GLU A 1 101 ? 6.609 -5.536 0.714 1.00 96.50 101 GLU A O 1
ATOM 759 N N . ILE A 1 102 ? 5.696 -4.035 -0.702 1.00 95.31 102 ILE A N 1
ATOM 760 C CA . ILE A 1 102 ? 5.009 -5.035 -1.531 1.00 95.31 102 ILE A CA 1
ATOM 761 C C . ILE A 1 102 ? 6.037 -5.972 -2.173 1.00 95.31 102 ILE A C 1
ATOM 763 O O . ILE A 1 102 ? 5.914 -7.191 -2.034 1.00 95.31 102 ILE A O 1
ATOM 767 N N . ALA A 1 103 ? 7.082 -5.429 -2.805 1.00 97.06 103 ALA A N 1
ATOM 768 C CA . ALA A 1 103 ? 8.135 -6.228 -3.432 1.00 97.06 103 ALA A CA 1
ATOM 769 C C . ALA A 1 103 ? 8.813 -7.185 -2.434 1.00 97.06 103 ALA A C 1
ATOM 771 O O . ALA A 1 103 ? 8.904 -8.392 -2.671 1.00 97.06 103 ALA A O 1
ATOM 772 N N . MET A 1 104 ? 9.226 -6.671 -1.271 1.00 95.81 104 MET A N 1
ATOM 773 C CA . MET A 1 104 ? 9.880 -7.468 -0.229 1.00 95.81 104 MET A CA 1
ATOM 774 C C . MET A 1 104 ? 8.982 -8.559 0.354 1.00 95.81 104 MET A C 1
ATOM 776 O O . MET A 1 104 ? 9.494 -9.603 0.752 1.00 95.81 104 MET A O 1
ATOM 780 N N . SER A 1 105 ? 7.663 -8.346 0.399 1.00 92.50 105 SER A N 1
ATOM 781 C CA . SER A 1 105 ? 6.716 -9.365 0.871 1.00 92.50 105 SER A CA 1
ATOM 782 C C . SER A 1 105 ? 6.630 -10.586 -0.054 1.00 92.50 105 SER A C 1
ATOM 784 O O . SER A 1 105 ? 6.237 -11.665 0.389 1.00 92.50 105 SER A O 1
ATOM 786 N N . MET A 1 106 ? 7.014 -10.427 -1.324 1.00 94.44 106 MET A N 1
ATOM 787 C CA . MET A 1 106 ? 6.962 -11.474 -2.347 1.00 94.44 106 MET A CA 1
ATOM 788 C C . MET A 1 106 ? 8.326 -12.126 -2.603 1.00 94.44 106 MET A C 1
ATOM 790 O O . MET A 1 106 ? 8.390 -13.292 -3.000 1.00 94.44 106 MET A O 1
ATOM 794 N N . PHE A 1 107 ? 9.429 -11.411 -2.365 1.00 96.00 107 PHE A N 1
ATOM 795 C CA . PHE A 1 107 ? 10.762 -11.995 -2.463 1.00 96.00 107 PHE A CA 1
ATOM 796 C C . PHE A 1 107 ? 11.019 -12.984 -1.323 1.00 96.00 107 PHE A C 1
ATOM 798 O O . PHE A 1 107 ? 11.265 -12.594 -0.185 1.00 96.00 107 PHE A O 1
ATOM 805 N N . ASP A 1 108 ? 11.040 -14.279 -1.643 1.00 91.50 108 ASP A N 1
ATOM 806 C CA . ASP A 1 108 ? 11.605 -15.293 -0.743 1.00 91.50 108 ASP A CA 1
ATOM 807 C C . ASP A 1 108 ? 13.098 -14.985 -0.461 1.00 91.50 108 ASP A C 1
ATOM 809 O O . ASP A 1 108 ? 13.901 -15.015 -1.398 1.00 91.50 108 ASP A O 1
ATOM 813 N N . PRO A 1 109 ? 13.513 -14.722 0.796 1.00 89.44 109 PRO A N 1
ATOM 814 C CA . PRO A 1 109 ? 14.896 -14.345 1.110 1.00 89.44 109 PRO A CA 1
ATOM 815 C C . PRO A 1 109 ? 15.937 -15.444 0.851 1.00 89.44 109 PRO A C 1
ATOM 817 O O . PRO A 1 109 ? 17.1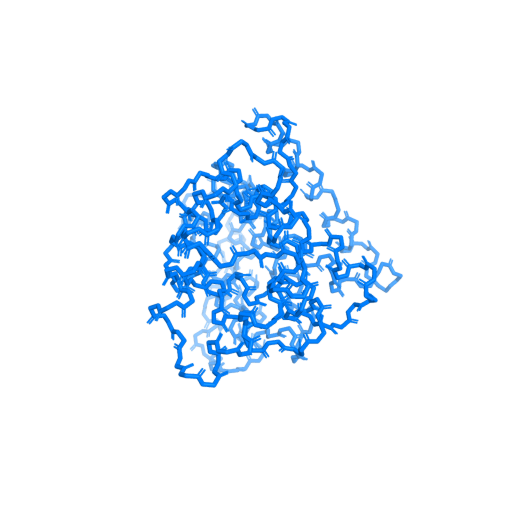31 -15.161 0.814 1.00 89.44 109 PRO A O 1
ATOM 820 N N . ARG A 1 110 ? 15.515 -16.706 0.708 1.00 92.50 110 ARG A N 1
ATOM 821 C CA . ARG A 1 110 ? 16.390 -17.856 0.438 1.00 92.50 110 ARG A CA 1
ATOM 822 C C . ARG A 1 110 ? 16.558 -18.082 -1.060 1.00 92.50 110 ARG A C 1
ATOM 824 O O . ARG A 1 110 ? 17.655 -18.412 -1.496 1.00 92.50 110 ARG A O 1
ATOM 831 N N . LEU A 1 111 ? 15.483 -17.919 -1.832 1.00 94.56 111 LEU A N 1
ATOM 832 C CA . LEU A 1 111 ? 15.487 -18.145 -3.284 1.00 94.56 111 LEU A CA 1
ATOM 833 C C . LEU A 1 111 ? 15.861 -16.887 -4.078 1.00 94.56 111 LEU A C 1
ATOM 835 O O . LEU A 1 111 ? 16.517 -16.982 -5.110 1.00 94.56 111 LEU A O 1
ATOM 839 N N . HIS A 1 112 ? 15.484 -15.710 -3.582 1.00 96.06 112 HIS A N 1
ATOM 840 C CA . HIS A 1 112 ? 15.672 -14.414 -4.235 1.00 96.06 112 HIS A CA 1
ATOM 841 C C . HIS A 1 112 ? 16.565 -13.488 -3.398 1.00 96.06 112 HIS A C 1
ATOM 843 O O . HIS A 1 112 ? 16.327 -12.283 -3.342 1.00 96.06 112 HIS A O 1
ATOM 849 N N . ALA A 1 113 ? 17.588 -14.040 -2.734 1.00 96.12 113 ALA A N 1
ATOM 850 C CA . ALA A 1 113 ? 18.419 -13.325 -1.760 1.00 96.12 113 ALA A CA 1
ATOM 851 C C . ALA A 1 113 ? 18.954 -11.976 -2.276 1.00 96.12 113 ALA A C 1
ATOM 853 O O . ALA A 1 113 ? 18.881 -10.977 -1.566 1.00 96.12 113 ALA A O 1
ATOM 854 N N . VAL A 1 114 ? 19.424 -11.931 -3.530 1.00 96.69 114 VAL A N 1
ATOM 855 C CA . VAL A 1 114 ? 19.929 -10.698 -4.160 1.00 96.69 114 VAL A CA 1
ATOM 856 C C . VAL A 1 114 ? 18.823 -9.647 -4.280 1.00 96.69 114 VAL A C 1
ATOM 858 O O . VAL A 1 114 ? 19.003 -8.523 -3.828 1.00 96.69 114 VAL A O 1
ATOM 861 N N . HIS A 1 115 ? 17.657 -10.016 -4.820 1.00 97.75 115 HIS A N 1
ATOM 862 C CA . HIS A 1 115 ? 16.526 -9.092 -4.960 1.00 97.75 115 HIS A CA 1
ATOM 863 C C . HIS A 1 115 ? 16.016 -8.606 -3.605 1.00 97.75 115 HIS A C 1
ATOM 865 O O . HIS A 1 115 ? 15.757 -7.417 -3.432 1.00 97.75 115 HIS A O 1
ATOM 871 N N . TRP A 1 116 ? 15.925 -9.510 -2.627 1.00 97.75 116 TRP A N 1
ATOM 872 C CA . TRP A 1 116 ? 15.521 -9.155 -1.273 1.00 97.75 116 TRP A CA 1
ATOM 873 C C . TRP A 1 116 ? 16.503 -8.163 -0.639 1.00 97.75 116 TRP A C 1
ATOM 875 O O . TRP A 1 116 ? 16.072 -7.170 -0.058 1.00 97.75 116 TRP A O 1
ATOM 885 N N . GLN A 1 117 ? 17.813 -8.383 -0.799 1.00 97.56 117 GLN A N 1
ATOM 886 C CA . GLN A 1 117 ? 18.844 -7.487 -0.281 1.00 97.56 117 GLN A CA 1
ATOM 887 C C . GLN A 1 117 ? 18.775 -6.104 -0.941 1.00 97.56 117 GLN A C 1
ATOM 889 O O . GLN A 1 117 ? 18.755 -5.097 -0.238 1.00 97.56 117 GLN A O 1
ATOM 894 N N . THR A 1 118 ? 18.679 -6.028 -2.270 1.00 97.94 118 THR A N 1
ATOM 895 C CA . THR A 1 118 ? 18.590 -4.738 -2.973 1.00 97.94 118 THR A CA 1
ATOM 896 C C . THR A 1 118 ? 17.304 -3.978 -2.621 1.00 97.94 118 THR A C 1
ATOM 898 O O . THR A 1 118 ? 17.312 -2.748 -2.490 1.00 97.94 118 THR A O 1
ATOM 901 N N . ALA A 1 119 ? 16.193 -4.690 -2.420 1.00 98.19 119 ALA A N 1
ATOM 902 C CA . ALA A 1 119 ? 14.955 -4.094 -1.933 1.00 98.19 119 ALA A CA 1
ATOM 903 C C . ALA A 1 119 ? 15.101 -3.594 -0.484 1.00 98.19 119 ALA A C 1
ATOM 905 O O . ALA A 1 119 ? 14.702 -2.470 -0.195 1.00 98.19 119 ALA A O 1
ATOM 906 N N . ALA A 1 120 ? 15.758 -4.352 0.400 1.00 97.94 120 ALA A N 1
ATOM 907 C CA . ALA A 1 120 ? 16.045 -3.926 1.772 1.00 97.94 120 ALA A CA 1
ATOM 908 C C . ALA A 1 120 ? 16.949 -2.679 1.830 1.00 97.94 120 ALA A C 1
ATOM 910 O O . ALA A 1 120 ? 16.702 -1.767 2.616 1.00 97.94 120 ALA A O 1
ATOM 911 N N . GLU A 1 121 ? 17.962 -2.594 0.966 1.00 98.38 121 GLU A N 1
ATOM 912 C CA . GLU A 1 121 ? 18.808 -1.402 0.828 1.00 98.38 121 GLU A CA 1
ATOM 913 C C . GLU A 1 121 ? 18.003 -0.189 0.341 1.00 98.38 121 GLU A C 1
ATOM 915 O O . GLU A 1 121 ? 18.215 0.931 0.804 1.00 98.38 121 GLU A O 1
ATOM 920 N N . THR A 1 122 ? 17.063 -0.405 -0.583 1.00 98.56 122 THR A N 1
ATOM 921 C CA . THR A 1 122 ? 16.157 0.648 -1.067 1.00 98.56 122 THR A CA 1
ATOM 922 C C . THR A 1 122 ? 15.227 1.120 0.045 1.00 98.56 122 THR A C 1
ATOM 924 O O . THR A 1 122 ? 15.114 2.323 0.264 1.00 98.56 122 THR A O 1
ATOM 927 N N . LEU A 1 123 ? 14.643 0.191 0.804 1.00 98.44 123 LEU A N 1
ATOM 928 C CA . LEU A 1 123 ? 13.824 0.492 1.973 1.00 98.44 123 LEU A CA 1
ATOM 929 C C . LEU A 1 123 ? 14.596 1.339 2.993 1.00 98.44 123 LEU A C 1
ATOM 931 O O . LEU A 1 123 ? 14.097 2.379 3.402 1.00 98.44 123 LEU A O 1
ATOM 935 N N . GLY A 1 124 ? 15.837 0.969 3.324 1.00 98.19 124 GLY A N 1
ATOM 936 C CA . GLY A 1 124 ? 16.661 1.740 4.260 1.00 98.19 124 GLY A CA 1
ATOM 937 C C . GLY A 1 124 ? 16.963 3.170 3.788 1.00 98.19 124 GLY A C 1
ATOM 938 O O . GLY A 1 124 ? 16.958 4.099 4.600 1.00 98.19 124 GLY A O 1
ATOM 939 N N . ARG A 1 125 ? 17.177 3.384 2.479 1.00 98.25 125 ARG A N 1
ATOM 940 C CA . ARG A 1 125 ? 17.328 4.741 1.916 1.00 98.25 125 ARG A CA 1
ATOM 941 C C . ARG A 1 125 ? 16.035 5.546 2.026 1.00 98.25 125 ARG A C 1
ATOM 943 O O . ARG A 1 125 ? 16.080 6.668 2.524 1.00 98.25 125 ARG A O 1
ATOM 950 N N . VAL A 1 126 ? 14.908 4.957 1.623 1.00 98.44 126 VAL A N 1
ATOM 951 C CA . VAL A 1 126 ? 13.588 5.603 1.689 1.00 98.44 126 VAL A CA 1
ATOM 952 C C . VAL A 1 126 ? 13.235 5.966 3.131 1.00 98.44 126 VAL A C 1
ATOM 954 O O . VAL A 1 126 ? 12.845 7.098 3.391 1.00 98.44 126 VAL A O 1
ATOM 957 N N . GLU A 1 127 ? 13.440 5.060 4.090 1.00 97.56 127 GLU A N 1
ATOM 958 C CA . GLU A 1 127 ? 13.204 5.331 5.515 1.00 97.56 127 GLU A CA 1
ATOM 959 C C . GLU A 1 127 ? 14.090 6.462 6.040 1.00 97.56 127 GLU A C 1
ATOM 961 O O . GLU A 1 127 ? 13.619 7.311 6.790 1.00 97.56 127 GLU A O 1
ATOM 966 N N . THR A 1 128 ? 15.350 6.529 5.607 1.00 97.12 128 THR A N 1
ATOM 967 C CA . THR A 1 128 ? 16.252 7.625 5.988 1.00 97.12 128 THR A CA 1
ATOM 968 C C . THR A 1 128 ? 15.762 8.972 5.445 1.00 97.12 128 THR A C 1
ATOM 970 O O . THR A 1 128 ? 15.767 9.969 6.166 1.00 97.12 128 THR A O 1
ATOM 973 N N . GLN A 1 129 ? 15.316 9.017 4.186 1.00 97.50 129 GLN A N 1
ATOM 974 C CA . GLN A 1 129 ? 14.775 10.235 3.573 1.00 97.50 129 GLN A CA 1
ATOM 975 C C . GLN A 1 129 ? 13.451 10.655 4.226 1.00 97.50 129 GLN A C 1
ATOM 977 O O . GLN A 1 129 ? 13.251 11.833 4.515 1.00 97.50 129 GLN A O 1
ATOM 982 N N . LEU A 1 130 ? 12.572 9.697 4.521 1.00 97.12 130 LEU A N 1
ATOM 983 C CA . LEU A 1 130 ? 11.309 9.942 5.214 1.00 97.12 130 LEU A CA 1
ATOM 984 C C . LEU A 1 130 ? 11.522 10.431 6.648 1.00 97.12 130 LEU A C 1
ATOM 986 O O . LEU A 1 130 ? 10.854 11.377 7.057 1.00 97.12 130 LEU A O 1
ATOM 990 N N . ALA A 1 131 ? 12.490 9.877 7.381 1.00 96.31 131 ALA A N 1
ATOM 991 C CA . ALA A 1 131 ? 12.842 10.336 8.724 1.00 96.31 131 ALA A CA 1
ATOM 992 C C . ALA A 1 131 ? 13.368 11.783 8.738 1.00 96.31 131 ALA A C 1
ATOM 994 O O . ALA A 1 131 ? 13.196 12.488 9.728 1.00 96.31 131 ALA A O 1
ATOM 995 N N . ALA A 1 132 ? 13.961 12.267 7.641 1.00 95.25 132 ALA A N 1
ATOM 996 C CA . ALA A 1 132 ? 14.343 13.675 7.521 1.00 95.25 132 ALA A CA 1
ATOM 997 C C . ALA A 1 132 ? 13.128 14.616 7.383 1.00 95.25 132 ALA A C 1
ATOM 999 O O . ALA A 1 132 ? 13.219 15.788 7.746 1.00 95.25 132 ALA A O 1
ATOM 1000 N N . ILE A 1 133 ? 11.998 14.111 6.877 1.00 92.19 133 ILE A N 1
ATOM 1001 C CA . ILE A 1 133 ? 10.743 14.861 6.705 1.00 92.19 133 ILE A CA 1
ATOM 1002 C C . ILE A 1 133 ? 9.854 14.726 7.949 1.00 92.19 133 ILE A C 1
ATOM 1004 O O . ILE A 1 133 ? 9.260 15.702 8.405 1.00 92.19 133 ILE A O 1
ATOM 1008 N N . ARG A 1 134 ? 9.758 13.513 8.501 1.00 93.00 134 ARG A N 1
ATOM 1009 C CA . ARG A 1 134 ? 8.921 13.150 9.650 1.00 93.00 134 ARG A CA 1
ATOM 1010 C C . ARG A 1 134 ? 9.715 12.219 10.589 1.00 93.00 134 ARG A C 1
ATOM 1012 O O . ARG A 1 134 ? 9.564 11.003 10.486 1.00 93.00 134 ARG A O 1
ATOM 1019 N N . PRO A 1 135 ? 10.538 12.763 11.509 1.00 93.38 135 PRO A N 1
ATOM 1020 C CA . PRO A 1 135 ? 11.451 11.973 12.351 1.00 93.38 135 PRO A CA 1
ATOM 1021 C C . PRO A 1 135 ? 10.780 10.897 13.209 1.00 93.38 135 PRO A C 1
ATOM 1023 O O . PRO A 1 135 ? 11.323 9.807 13.363 1.00 93.38 135 PRO A O 1
ATOM 1026 N N . ASP A 1 136 ? 9.583 11.184 13.723 1.00 91.75 136 ASP A N 1
ATOM 1027 C CA . ASP A 1 136 ? 8.823 10.269 14.585 1.00 91.75 136 ASP A CA 1
ATOM 1028 C C . ASP A 1 136 ? 7.778 9.446 13.806 1.00 91.75 136 ASP A C 1
ATOM 1030 O O . ASP A 1 136 ? 6.921 8.784 14.395 1.00 91.75 136 ASP A O 1
ATOM 1034 N N . GLY A 1 137 ? 7.814 9.515 12.471 1.00 93.81 137 GLY A N 1
ATOM 1035 C CA . GLY A 1 137 ? 6.877 8.826 11.594 1.00 93.81 137 GLY A CA 1
ATOM 1036 C C . GLY A 1 137 ? 7.145 7.328 11.545 1.00 93.81 137 GLY A C 1
ATOM 1037 O O . GLY A 1 137 ? 8.231 6.878 11.188 1.00 93.81 137 GLY A O 1
ATOM 1038 N N . THR A 1 138 ? 6.131 6.528 11.855 1.00 96.12 138 THR A N 1
ATOM 1039 C CA . THR A 1 138 ? 6.157 5.095 11.562 1.00 96.12 138 THR A CA 1
ATOM 1040 C C . THR A 1 138 ? 5.794 4.844 10.100 1.00 96.12 138 THR A C 1
ATOM 1042 O O . THR A 1 138 ? 5.216 5.686 9.411 1.00 96.12 138 THR A O 1
ATOM 1045 N N . ARG A 1 139 ? 6.047 3.627 9.613 1.00 96.25 139 ARG A N 1
ATOM 1046 C CA . ARG A 1 139 ? 5.596 3.208 8.276 1.00 96.25 139 ARG A CA 1
ATOM 1047 C C . ARG A 1 139 ? 4.079 3.290 8.101 1.00 96.25 139 ARG A C 1
ATOM 1049 O O . ARG A 1 139 ? 3.613 3.569 7.002 1.00 96.25 139 ARG A O 1
ATOM 1056 N N . ALA A 1 140 ? 3.316 3.074 9.175 1.00 97.19 140 ALA A N 1
ATOM 1057 C CA . ALA A 1 140 ? 1.869 3.247 9.154 1.00 97.19 140 ALA A CA 1
ATOM 1058 C C . ALA A 1 140 ? 1.486 4.726 8.989 1.00 97.19 140 ALA A C 1
ATOM 1060 O O . ALA A 1 140 ? 0.597 5.021 8.196 1.00 97.19 140 ALA A O 1
ATOM 1061 N N . ASP A 1 141 ? 2.198 5.647 9.655 1.00 97.44 141 ASP A N 1
ATOM 1062 C CA . ASP A 1 141 ? 1.998 7.095 9.485 1.00 97.44 141 ASP A CA 1
ATOM 1063 C C . ASP A 1 141 ? 2.289 7.525 8.037 1.00 97.44 141 ASP A C 1
ATOM 1065 O O . ASP A 1 141 ? 1.509 8.264 7.444 1.00 97.44 141 ASP A O 1
ATOM 1069 N N . HIS A 1 142 ? 3.361 7.010 7.427 1.00 97.94 142 HIS A N 1
ATOM 1070 C CA . HIS A 1 142 ? 3.678 7.273 6.017 1.00 97.94 142 HIS A CA 1
ATOM 1071 C C . HIS A 1 142 ? 2.673 6.658 5.041 1.00 97.94 142 HIS A C 1
ATOM 1073 O O . HIS A 1 142 ? 2.308 7.293 4.057 1.00 97.94 142 HIS A O 1
ATOM 1079 N N . PHE A 1 143 ? 2.190 5.445 5.310 1.00 98.19 143 PHE A N 1
ATOM 1080 C CA . PHE A 1 143 ? 1.147 4.838 4.488 1.00 98.19 143 PHE A CA 1
ATOM 1081 C C . PHE A 1 143 ? -0.166 5.627 4.572 1.00 98.19 143 PHE A C 1
ATOM 1083 O O . PHE A 1 143 ? -0.798 5.866 3.548 1.00 98.19 143 PHE A O 1
ATOM 1090 N N . MET A 1 144 ? -0.565 6.075 5.764 1.00 98.00 144 MET A N 1
ATOM 1091 C CA . MET A 1 144 ? -1.776 6.883 5.924 1.00 98.00 144 MET A CA 1
ATOM 1092 C C . MET A 1 144 ? -1.624 8.282 5.312 1.00 98.00 144 MET A C 1
ATOM 1094 O O . MET A 1 144 ? -2.565 8.775 4.695 1.00 98.00 144 MET A O 1
ATOM 1098 N N . ALA A 1 145 ? -0.438 8.887 5.379 1.00 97.25 145 ALA A N 1
ATOM 1099 C CA . ALA A 1 145 ? -0.144 10.127 4.663 1.00 97.25 145 ALA A CA 1
ATOM 1100 C C . ALA A 1 145 ? -0.219 9.955 3.131 1.00 97.25 145 ALA A C 1
ATOM 1102 O O . ALA A 1 145 ? -0.840 10.784 2.463 1.00 97.25 145 ALA A O 1
ATOM 1103 N N . LEU A 1 146 ? 0.275 8.835 2.586 1.00 98.25 146 LEU A N 1
ATOM 1104 C CA . LEU A 1 146 ? 0.091 8.492 1.172 1.00 98.25 146 LEU A CA 1
ATOM 1105 C C . LEU A 1 146 ? -1.394 8.377 0.810 1.00 98.25 146 LEU A C 1
ATOM 1107 O O . LEU A 1 146 ? -1.836 8.966 -0.172 1.00 98.25 146 LEU A O 1
ATOM 1111 N N . VAL A 1 147 ? -2.168 7.632 1.603 1.00 98.44 147 VAL A N 1
ATOM 1112 C CA . VAL A 1 147 ? -3.620 7.444 1.425 1.00 98.44 147 VAL A CA 1
ATOM 1113 C C . VAL A 1 147 ? -4.360 8.792 1.458 1.00 98.44 147 VAL A C 1
ATOM 1115 O O . VAL A 1 147 ? -5.290 8.997 0.674 1.00 98.44 147 VAL A O 1
ATOM 1118 N N . ALA A 1 148 ? -3.929 9.730 2.305 1.00 97.69 148 ALA A N 1
ATOM 1119 C CA . ALA A 1 148 ? -4.473 11.086 2.366 1.00 97.69 148 ALA A CA 1
ATOM 1120 C C . ALA A 1 148 ? -4.110 11.937 1.134 1.00 97.69 148 ALA A C 1
ATOM 1122 O O . ALA A 1 148 ? -4.928 12.727 0.668 1.00 97.69 148 ALA A O 1
ATOM 1123 N N . GLY A 1 149 ? -2.895 11.778 0.600 1.00 96.69 149 GLY A N 1
ATOM 1124 C CA . GLY A 1 149 ? -2.340 12.611 -0.472 1.00 96.69 149 GLY A CA 1
ATOM 1125 C C . GLY A 1 149 ? -2.734 12.221 -1.901 1.00 96.69 149 GLY A C 1
ATOM 1126 O O . GLY A 1 149 ? -2.292 12.876 -2.845 1.00 96.69 149 GLY A O 1
ATOM 1127 N N . VAL A 1 150 ? -3.528 11.164 -2.088 1.00 97.12 150 VAL A N 1
ATOM 1128 C CA . VAL A 1 150 ? -3.954 10.665 -3.410 1.00 97.12 150 VAL A CA 1
ATOM 1129 C C . VAL A 1 150 ? -5.464 10.779 -3.621 1.00 97.12 150 VAL A C 1
ATOM 1131 O O . VAL A 1 150 ? -6.232 10.967 -2.675 1.00 97.12 150 VAL A O 1
ATOM 1134 N N . ASP A 1 151 ? -5.897 10.650 -4.877 1.00 96.75 151 ASP A N 1
ATOM 1135 C CA . ASP A 1 151 ? -7.311 10.610 -5.252 1.00 96.75 151 ASP A CA 1
ATOM 1136 C C . ASP A 1 151 ? -8.025 9.363 -4.697 1.00 96.75 151 ASP A C 1
ATOM 1138 O O . ASP A 1 151 ? -7.399 8.363 -4.347 1.00 96.75 151 ASP A O 1
ATOM 1142 N N . GLU A 1 152 ? -9.356 9.406 -4.637 1.00 95.31 152 GLU A N 1
ATOM 1143 C CA . GLU A 1 152 ? -10.184 8.358 -4.027 1.00 95.31 152 GLU A CA 1
ATOM 1144 C C . GLU A 1 152 ? -10.031 6.974 -4.688 1.00 95.31 152 GLU A C 1
ATOM 1146 O O . GLU A 1 152 ? -10.039 5.948 -3.997 1.00 95.31 152 GLU A O 1
ATOM 1151 N N . SER A 1 153 ? -9.839 6.923 -6.011 1.00 95.69 153 SER A N 1
ATOM 1152 C CA . SER A 1 153 ? -9.653 5.658 -6.730 1.00 95.69 153 SER A CA 1
ATOM 1153 C C . SER A 1 153 ? -8.329 5.012 -6.329 1.00 95.69 153 SER A C 1
ATOM 1155 O O . SER A 1 153 ? -8.292 3.842 -5.932 1.00 95.69 153 SER A O 1
ATOM 1157 N N . THR A 1 154 ? -7.243 5.787 -6.355 1.00 96.00 154 THR A N 1
ATOM 1158 C CA . THR A 1 154 ? -5.922 5.330 -5.902 1.00 96.00 154 THR A CA 1
ATOM 1159 C C . THR A 1 154 ? -5.939 4.972 -4.415 1.00 96.00 154 THR A C 1
ATOM 1161 O O . THR A 1 154 ? -5.395 3.940 -4.020 1.00 96.00 154 THR A O 1
ATOM 1164 N N . ARG A 1 155 ? -6.628 5.765 -3.588 1.00 97.56 155 ARG A N 1
ATOM 1165 C CA . ARG A 1 155 ? -6.806 5.517 -2.152 1.00 97.56 155 ARG A CA 1
ATOM 1166 C C . ARG A 1 155 ? -7.440 4.156 -1.883 1.00 97.56 155 ARG A C 1
ATOM 1168 O O . ARG A 1 155 ? -6.929 3.385 -1.073 1.00 97.56 155 ARG A O 1
ATOM 1175 N N . THR A 1 156 ? -8.522 3.841 -2.593 1.00 97.56 156 THR A N 1
ATOM 1176 C CA . THR A 1 156 ? -9.225 2.556 -2.475 1.00 97.56 156 THR A CA 1
ATOM 1177 C C . THR A 1 156 ? -8.311 1.387 -2.844 1.00 97.56 156 THR A C 1
ATOM 1179 O O . THR A 1 156 ? -8.278 0.378 -2.137 1.00 97.56 156 THR A O 1
ATOM 1182 N N . MET A 1 157 ? -7.546 1.522 -3.932 1.00 95.12 157 MET A N 1
ATOM 1183 C CA . MET A 1 157 ? -6.593 0.501 -4.376 1.00 95.12 157 MET A CA 1
ATOM 1184 C C . MET A 1 157 ? -5.504 0.253 -3.325 1.00 95.12 157 MET A C 1
ATOM 1186 O O . MET A 1 157 ? -5.302 -0.890 -2.925 1.00 95.12 157 MET A O 1
ATOM 1190 N N . LEU A 1 158 ? -4.875 1.313 -2.807 1.00 97.25 158 LEU A N 1
ATOM 1191 C CA . LEU A 1 158 ? -3.843 1.208 -1.770 1.00 97.25 158 LEU A CA 1
ATOM 1192 C C . LEU A 1 158 ? -4.368 0.541 -0.493 1.00 97.25 158 LEU A C 1
ATOM 1194 O O . LEU A 1 158 ? -3.695 -0.314 0.085 1.00 97.25 158 LEU A O 1
ATOM 1198 N N . LEU A 1 159 ? -5.576 0.907 -0.054 1.00 98.00 159 LEU A N 1
ATOM 1199 C CA . LEU A 1 159 ? -6.204 0.303 1.120 1.00 98.00 159 LEU A CA 1
ATOM 1200 C C . LEU A 1 159 ? -6.486 -1.187 0.903 1.00 98.00 159 LEU A C 1
ATOM 1202 O O . LEU A 1 159 ? -6.200 -1.984 1.795 1.00 98.00 159 LEU A O 1
ATOM 1206 N N . ARG A 1 160 ? -6.977 -1.595 -0.275 1.00 96.31 160 ARG A N 1
ATOM 1207 C CA . ARG A 1 160 ? -7.164 -3.020 -0.598 1.00 96.31 160 ARG A CA 1
ATOM 1208 C C . ARG A 1 160 ? -5.839 -3.776 -0.624 1.00 96.31 160 ARG A C 1
ATOM 1210 O O . ARG A 1 160 ? -5.739 -4.819 0.023 1.00 96.31 160 ARG A O 1
ATOM 1217 N N . ASP A 1 161 ? -4.824 -3.234 -1.291 1.00 92.69 161 ASP A N 1
ATOM 1218 C CA . ASP A 1 161 ? -3.495 -3.850 -1.385 1.00 92.69 161 ASP A CA 1
ATOM 1219 C C . ASP A 1 161 ? -2.845 -4.025 -0.009 1.00 92.69 161 ASP A C 1
ATOM 1221 O O . ASP A 1 161 ? -2.154 -5.016 0.231 1.00 92.69 161 ASP A O 1
ATOM 1225 N N . ARG A 1 162 ? -3.107 -3.106 0.929 1.00 95.25 162 ARG A N 1
ATOM 1226 C CA . ARG A 1 162 ? -2.606 -3.210 2.301 1.00 95.25 162 ARG A CA 1
ATOM 1227 C C . ARG A 1 162 ? -3.435 -4.152 3.172 1.00 95.25 162 ARG A C 1
ATOM 1229 O O . ARG A 1 162 ? -2.853 -4.931 3.923 1.00 95.25 162 ARG A O 1
ATOM 1236 N N . LEU A 1 163 ? -4.766 -4.074 3.116 1.00 95.94 163 LEU A N 1
ATOM 1237 C CA . LEU A 1 163 ? -5.658 -4.731 4.080 1.00 95.94 163 LEU A CA 1
ATOM 1238 C C . LEU A 1 163 ? -6.017 -6.169 3.692 1.00 95.94 163 LEU A C 1
ATOM 1240 O O . LEU A 1 163 ? -6.055 -7.043 4.560 1.00 95.94 163 LEU A O 1
ATOM 1244 N N . VAL A 1 164 ? -6.245 -6.457 2.407 1.00 93.94 164 VAL A N 1
ATOM 1245 C CA . VAL A 1 164 ? -6.665 -7.796 1.956 1.00 93.94 164 VAL A CA 1
ATOM 1246 C C . VAL A 1 164 ? -5.625 -8.871 2.304 1.00 93.94 164 VAL A C 1
ATOM 1248 O O . VAL A 1 164 ? -6.018 -9.915 2.844 1.00 93.94 164 VAL A O 1
ATOM 1251 N N . PRO A 1 165 ? -4.307 -8.662 2.092 1.00 91.50 165 PRO A N 1
ATOM 1252 C CA . PRO A 1 165 ? -3.305 -9.663 2.450 1.00 91.50 165 PRO A CA 1
ATOM 1253 C C . PRO A 1 165 ? -3.207 -9.946 3.954 1.00 91.50 165 PRO A C 1
ATOM 1255 O O . PRO A 1 165 ? -2.797 -11.051 4.317 1.00 91.50 165 PRO A O 1
ATOM 1258 N N . LEU A 1 166 ? -3.619 -9.012 4.829 1.00 91.31 166 LEU A N 1
ATOM 1259 C CA . LEU A 1 166 ? -3.580 -9.219 6.284 1.00 91.31 166 LEU A CA 1
ATOM 1260 C C . LEU A 1 166 ? -4.391 -10.445 6.703 1.00 91.31 166 LEU A C 1
ATOM 1262 O O . LEU A 1 166 ? -3.971 -11.166 7.602 1.00 91.31 166 LEU A O 1
ATOM 1266 N N . SER A 1 167 ? -5.495 -10.739 6.010 1.00 90.19 167 SER A N 1
ATOM 1267 C CA . SER A 1 167 ? -6.359 -11.899 6.290 1.00 90.19 167 SER A CA 1
ATOM 1268 C C . SER A 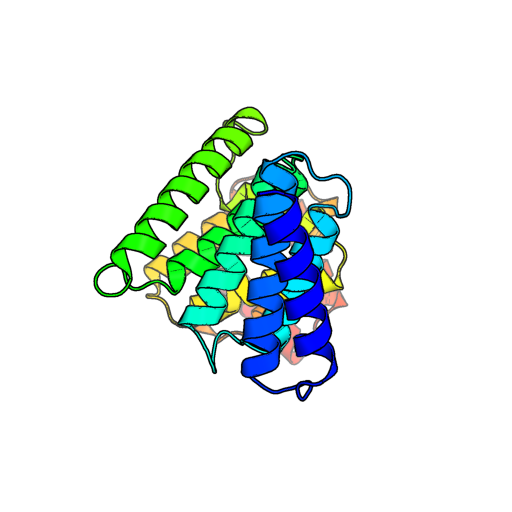1 167 ? -5.635 -13.256 6.244 1.00 90.19 167 SER A C 1
ATOM 1270 O O . SER A 1 167 ? -6.139 -14.245 6.772 1.00 90.19 167 SER A O 1
ATOM 1272 N N . ARG A 1 168 ? -4.441 -13.312 5.638 1.00 90.50 168 ARG A N 1
ATOM 1273 C CA . ARG A 1 168 ? -3.604 -14.517 5.519 1.00 90.50 168 ARG A CA 1
ATOM 1274 C C . ARG A 1 168 ? -2.549 -14.631 6.624 1.00 90.50 168 ARG A C 1
ATOM 1276 O O . ARG A 1 168 ? -1.817 -15.617 6.667 1.00 90.50 168 ARG A O 1
ATOM 1283 N N . LEU A 1 169 ? -2.430 -13.623 7.487 1.00 92.19 169 LEU A N 1
ATOM 1284 C CA . LEU A 1 169 ? -1.413 -13.546 8.532 1.00 92.19 169 LEU A CA 1
ATOM 1285 C C . LEU A 1 169 ? -1.922 -14.117 9.868 1.00 92.19 169 LEU A C 1
ATOM 1287 O O . LEU A 1 169 ? -3.127 -14.195 10.107 1.00 92.19 169 LEU A O 1
ATOM 1291 N N . PRO A 1 170 ? -1.021 -14.483 10.799 1.00 95.88 170 PRO A N 1
ATOM 1292 C CA . PRO A 1 170 ? -1.417 -14.857 12.154 1.00 95.88 170 PRO A CA 1
ATOM 1293 C C . PRO A 1 170 ? -2.162 -13.722 12.871 1.00 95.88 170 PRO A C 1
ATOM 1295 O O . PRO A 1 170 ? -1.778 -12.558 12.762 1.00 95.88 170 PRO A O 1
ATOM 1298 N N . ALA A 1 171 ? -3.158 -14.051 13.700 1.00 93.69 171 ALA A N 1
ATOM 1299 C CA . ALA A 1 171 ? -4.025 -13.068 14.368 1.00 93.69 171 ALA A CA 1
ATOM 1300 C C . ALA A 1 171 ? -3.277 -11.998 15.192 1.00 93.69 171 ALA A C 1
ATOM 1302 O O . ALA A 1 171 ? -3.719 -10.856 15.294 1.00 93.69 171 ALA A O 1
ATOM 1303 N N . GLN A 1 172 ? -2.127 -12.338 15.786 1.00 94.56 172 GLN A N 1
ATOM 1304 C CA . GLN A 1 172 ? -1.281 -11.360 16.485 1.00 94.56 172 GLN A CA 1
ATOM 1305 C C . GLN A 1 172 ? -0.653 -10.339 15.528 1.00 94.56 172 GLN A C 1
ATOM 1307 O O . GLN A 1 172 ? -0.529 -9.168 15.877 1.00 94.56 172 GLN A O 1
ATOM 1312 N N . ARG A 1 173 ? -0.264 -10.775 14.323 1.00 94.75 173 ARG A N 1
ATOM 1313 C CA . ARG A 1 173 ? 0.283 -9.892 13.290 1.00 94.75 173 ARG A CA 1
ATOM 1314 C C . ARG A 1 173 ? -0.802 -8.980 12.729 1.00 94.75 173 ARG A C 1
ATOM 1316 O O . ARG A 1 173 ? -0.548 -7.790 12.625 1.00 94.75 173 ARG A O 1
ATOM 1323 N N . ILE A 1 174 ? -1.988 -9.532 12.457 1.00 96.12 174 ILE A N 1
ATOM 1324 C CA . ILE A 1 174 ? -3.162 -8.766 12.012 1.00 96.12 174 ILE A CA 1
ATOM 1325 C C . ILE A 1 174 ? -3.447 -7.621 12.984 1.00 96.12 174 ILE A C 1
ATOM 1327 O O . ILE A 1 174 ? -3.480 -6.472 12.563 1.00 96.12 174 ILE A O 1
ATOM 1331 N N . ARG A 1 175 ? -3.589 -7.928 14.283 1.00 95.88 175 ARG A N 1
ATOM 1332 C CA . ARG A 1 175 ? -3.881 -6.916 15.308 1.00 95.88 175 ARG A CA 1
ATOM 1333 C C . ARG A 1 175 ? -2.825 -5.821 15.362 1.00 95.88 175 ARG A C 1
ATOM 1335 O O . ARG A 1 175 ? -3.179 -4.667 15.208 1.00 95.88 175 ARG A O 1
ATOM 1342 N N . ARG A 1 176 ? -1.538 -6.175 15.471 1.00 96.38 176 ARG A N 1
ATOM 1343 C CA . ARG A 1 176 ? -0.460 -5.172 15.499 1.00 96.38 176 ARG A CA 1
ATOM 1344 C C . ARG A 1 176 ? -0.511 -4.238 14.290 1.00 96.38 176 ARG A C 1
ATOM 1346 O O . ARG A 1 176 ? -0.330 -3.034 14.442 1.00 96.38 176 ARG A O 1
ATOM 1353 N N . ASP A 1 177 ? -0.665 -4.803 13.096 1.00 96.12 177 ASP A N 1
ATOM 1354 C CA . ASP A 1 177 ? -0.593 -4.018 11.868 1.00 96.12 177 ASP A CA 1
ATOM 1355 C C . ASP A 1 177 ? -1.834 -3.111 11.744 1.00 96.12 177 ASP A C 1
ATOM 1357 O O . ASP A 1 177 ? -1.690 -1.940 11.398 1.00 96.12 177 ASP A O 1
ATOM 1361 N N . LEU A 1 178 ? -3.024 -3.596 12.125 1.00 98.25 178 LEU A N 1
ATOM 1362 C CA . LEU A 1 178 ? -4.242 -2.780 12.206 1.00 98.25 178 LEU A CA 1
ATOM 1363 C C . LEU A 1 178 ? -4.149 -1.693 13.285 1.00 98.25 178 LEU A C 1
ATOM 1365 O O . LEU A 1 178 ? -4.484 -0.551 12.994 1.00 98.25 178 LEU A O 1
ATOM 1369 N N . ASP A 1 179 ? -3.642 -1.998 14.481 1.00 98.06 179 ASP A N 1
ATOM 1370 C 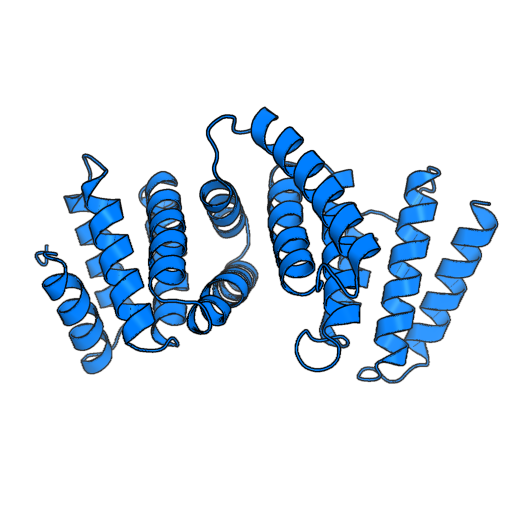CA . ASP A 1 179 ? -3.446 -1.013 15.555 1.00 98.06 179 ASP A CA 1
ATOM 1371 C C . ASP A 1 179 ? -2.562 0.148 15.079 1.00 98.06 179 ASP A C 1
ATOM 1373 O O . ASP A 1 179 ? -2.888 1.319 15.289 1.00 98.06 179 ASP A O 1
ATOM 1377 N N . GLY A 1 180 ? -1.464 -0.170 14.382 1.00 97.88 180 GLY A N 1
ATOM 1378 C CA . GLY A 1 180 ? -0.578 0.829 13.787 1.00 97.88 180 GLY A CA 1
ATOM 1379 C C . GLY A 1 180 ? -1.286 1.693 12.743 1.00 97.88 180 GLY A C 1
ATOM 1380 O O . GLY A 1 180 ? -1.180 2.917 12.794 1.00 97.88 180 GLY A O 1
ATOM 1381 N N . LEU A 1 181 ? -2.037 1.072 11.826 1.00 98.19 181 LEU A N 1
ATOM 1382 C CA . LEU A 1 181 ? -2.784 1.780 10.781 1.00 98.19 181 LEU A CA 1
ATOM 1383 C C . LEU A 1 181 ? -3.873 2.692 11.362 1.00 98.19 181 LEU A C 1
ATOM 1385 O O . LEU A 1 181 ? -3.948 3.854 10.974 1.00 98.19 181 LEU A O 1
ATOM 1389 N N . MET A 1 182 ? -4.683 2.210 12.307 1.00 98.31 182 MET A N 1
ATOM 1390 C CA . MET A 1 182 ? -5.771 3.006 12.890 1.00 98.31 182 MET A CA 1
ATOM 1391 C C . MET A 1 182 ? -5.242 4.145 13.764 1.00 98.31 182 MET A C 1
ATOM 1393 O O . MET A 1 182 ? -5.772 5.253 13.719 1.00 98.31 182 MET A O 1
ATOM 1397 N N . THR A 1 183 ? -4.147 3.918 14.496 1.00 98.25 183 THR A N 1
ATOM 1398 C CA . THR A 1 183 ? -3.469 4.987 15.247 1.00 98.25 183 THR A CA 1
ATOM 1399 C C . THR A 1 183 ? -2.935 6.067 14.304 1.00 98.25 183 THR A C 1
ATOM 1401 O O . THR A 1 183 ? -3.131 7.256 14.552 1.00 98.25 183 THR A O 1
ATOM 1404 N N . ALA A 1 184 ? -2.292 5.664 13.205 1.00 98.12 184 ALA A N 1
ATOM 1405 C CA . ALA A 1 184 ? -1.805 6.581 12.179 1.00 98.12 184 ALA A CA 1
ATOM 1406 C C . ALA A 1 184 ? -2.943 7.374 11.516 1.00 98.12 184 ALA A C 1
ATOM 1408 O O . ALA A 1 184 ? -2.804 8.573 11.295 1.00 98.12 184 ALA A O 1
ATOM 1409 N N . LEU A 1 185 ? -4.086 6.731 11.257 1.00 98.44 185 LEU A N 1
ATOM 1410 C CA . LEU A 1 185 ? -5.273 7.381 10.704 1.00 98.44 185 LEU A CA 1
ATOM 1411 C C . LEU A 1 185 ? -5.804 8.485 11.631 1.00 98.44 185 LEU A C 1
ATOM 1413 O O . LEU A 1 185 ? -6.022 9.605 11.182 1.00 98.44 185 LEU A O 1
ATOM 1417 N N . VAL A 1 186 ? -5.963 8.203 12.928 1.00 97.94 186 VAL A N 1
ATOM 1418 C CA . VAL A 1 186 ? -6.422 9.200 13.917 1.00 97.94 186 VAL A CA 1
ATOM 1419 C C . VAL A 1 186 ? -5.455 10.390 14.011 1.00 97.94 186 VAL A C 1
ATOM 1421 O O . VAL A 1 186 ? -5.881 11.531 14.172 1.00 97.94 186 VAL A O 1
ATOM 1424 N N . ARG A 1 187 ? -4.146 10.167 13.849 1.00 96.12 187 ARG A N 1
ATOM 1425 C CA . ARG A 1 187 ? -3.134 11.241 13.872 1.00 96.12 187 ARG A CA 1
ATOM 1426 C C . ARG A 1 187 ? -3.213 12.211 12.692 1.00 96.12 187 ARG A C 1
ATOM 1428 O O . ARG A 1 187 ? -2.644 13.296 12.789 1.00 96.12 187 ARG A O 1
ATOM 1435 N N . LEU A 1 188 ? -3.907 11.861 11.606 1.00 95.50 188 LEU A N 1
ATOM 1436 C CA . LEU A 1 188 ? -4.112 12.762 10.465 1.00 95.50 188 LEU A CA 1
ATOM 1437 C C . LEU A 1 188 ? -5.102 13.902 10.758 1.00 95.50 188 LEU A C 1
ATOM 1439 O O . LEU A 1 188 ? -5.182 14.851 9.974 1.00 95.50 188 LEU A O 1
ATOM 1443 N N . GLY A 1 189 ? -5.834 13.823 11.873 1.00 96.69 189 GLY A N 1
ATOM 1444 C CA . GLY A 1 189 ? -6.841 14.802 12.268 1.00 96.69 189 GLY A CA 1
ATOM 1445 C C . GLY A 1 189 ? -8.234 14.504 11.709 1.00 96.69 189 GLY A C 1
ATOM 1446 O O . GLY A 1 189 ? -8.403 13.742 10.760 1.00 96.69 189 GLY A O 1
ATOM 1447 N N . GLU A 1 190 ? -9.240 15.140 12.308 1.00 96.06 190 GLU A N 1
ATOM 1448 C CA . GLU A 1 190 ? -10.669 14.834 12.136 1.00 96.06 190 GLU A CA 1
ATOM 1449 C C . GLU A 1 190 ? -11.163 14.893 10.680 1.00 96.06 190 GLU A C 1
ATOM 1451 O O . GLU A 1 190 ? -11.861 13.986 10.236 1.00 96.06 190 GLU A O 1
ATOM 1456 N N . GLY A 1 191 ? -10.779 15.926 9.919 1.00 94.00 191 GLY A N 1
ATOM 1457 C CA . GLY A 1 191 ? -11.223 16.085 8.527 1.00 94.00 191 GLY A CA 1
ATOM 1458 C C . GLY A 1 191 ? -10.696 14.976 7.614 1.00 94.00 191 GLY A C 1
ATOM 1459 O O . GLY A 1 191 ? -11.465 14.299 6.940 1.00 94.00 191 GLY A O 1
ATOM 1460 N N . THR A 1 192 ? -9.385 14.732 7.660 1.00 97.12 192 THR A N 1
ATOM 1461 C CA . THR A 1 192 ? -8.741 13.664 6.883 1.00 97.12 192 THR A CA 1
ATOM 1462 C C . THR A 1 192 ? -9.203 12.275 7.334 1.00 97.12 192 THR A C 1
ATOM 1464 O O . THR A 1 192 ? -9.306 11.357 6.520 1.00 97.12 192 THR A O 1
ATOM 1467 N N . TYR A 1 193 ? -9.481 12.111 8.632 1.00 98.19 193 TYR A N 1
ATOM 1468 C CA . TYR A 1 193 ? -10.031 10.879 9.183 1.00 98.19 193 TYR A CA 1
ATOM 1469 C C . TYR A 1 193 ? -11.371 10.528 8.532 1.00 98.19 193 TYR A C 1
ATOM 1471 O O . TYR A 1 193 ? -11.511 9.398 8.073 1.00 98.19 193 TYR A O 1
ATOM 1479 N N . ASP A 1 194 ? -12.328 11.465 8.460 1.00 97.50 194 ASP A N 1
ATOM 1480 C CA . ASP A 1 194 ? -13.656 11.210 7.875 1.00 97.50 194 ASP A CA 1
ATOM 1481 C C . ASP A 1 194 ? -13.535 10.774 6.406 1.00 97.50 194 ASP A C 1
ATOM 1483 O O . ASP A 1 194 ? -14.059 9.723 6.024 1.00 97.50 194 ASP A O 1
ATOM 1487 N N . ASP A 1 195 ? -12.736 11.501 5.618 1.00 97.06 195 ASP A N 1
ATOM 1488 C CA . ASP A 1 195 ? -12.492 11.203 4.202 1.00 97.06 195 ASP A CA 1
ATOM 1489 C C . ASP A 1 195 ? -11.929 9.788 3.988 1.00 97.06 195 ASP A C 1
ATOM 1491 O O . ASP A 1 195 ? -12.368 9.050 3.099 1.00 97.06 195 ASP A O 1
ATOM 1495 N N . ILE A 1 196 ? -10.946 9.380 4.797 1.00 98.31 196 ILE A N 1
ATOM 1496 C CA . ILE A 1 196 ? -10.325 8.057 4.669 1.00 98.31 196 ILE A CA 1
ATOM 1497 C C . ILE A 1 196 ? -11.227 6.969 5.253 1.00 98.31 196 ILE A C 1
ATOM 1499 O O . ILE A 1 196 ? -11.344 5.902 4.650 1.00 98.31 196 ILE A O 1
ATOM 1503 N N . ALA A 1 197 ? -11.890 7.211 6.385 1.00 98.12 197 ALA A N 1
ATOM 1504 C CA . ALA A 1 197 ? -12.789 6.250 7.019 1.00 98.12 197 ALA A CA 1
ATOM 1505 C C . ALA A 1 197 ? -13.948 5.868 6.088 1.00 98.12 197 ALA A C 1
ATOM 1507 O O . ALA A 1 197 ? -14.304 4.688 6.015 1.00 98.12 197 ALA A O 1
ATOM 1508 N N . ARG A 1 198 ? -14.473 6.824 5.307 1.00 97.94 198 ARG A N 1
ATOM 1509 C CA . ARG A 1 198 ? -15.517 6.566 4.301 1.00 97.94 198 ARG A CA 1
ATOM 1510 C C . ARG A 1 198 ? -15.078 5.610 3.195 1.00 97.94 198 ARG A C 1
ATOM 1512 O O . ARG A 1 198 ? -15.887 4.823 2.713 1.00 97.94 198 ARG A O 1
ATOM 1519 N N . VAL A 1 199 ? -13.802 5.634 2.822 1.00 97.94 199 VAL A N 1
ATOM 1520 C CA . VAL A 1 199 ? -13.237 4.720 1.815 1.00 97.94 199 VAL A CA 1
ATOM 1521 C C . VAL A 1 199 ? -12.805 3.394 2.447 1.00 97.94 199 VAL A C 1
ATOM 1523 O O . VAL A 1 199 ? -12.987 2.323 1.869 1.00 97.94 199 VAL A O 1
ATOM 1526 N N . MET A 1 200 ? -12.250 3.444 3.655 1.00 98.44 200 MET A N 1
ATOM 1527 C CA . MET A 1 200 ? -11.693 2.286 4.346 1.00 98.44 200 MET A CA 1
ATOM 1528 C C . MET A 1 200 ? -12.771 1.344 4.888 1.00 98.44 200 MET A C 1
ATOM 1530 O O . MET A 1 200 ? -12.596 0.130 4.806 1.00 98.44 200 MET A O 1
ATOM 1534 N N . LEU A 1 201 ? -13.888 1.858 5.416 1.00 98.31 201 LEU A N 1
ATOM 1535 C CA . LEU A 1 201 ? -14.939 1.022 6.003 1.00 98.31 201 LEU A CA 1
ATOM 1536 C C . LEU A 1 201 ? -15.541 0.020 4.993 1.00 98.31 201 LEU A C 1
ATOM 1538 O O . LEU A 1 201 ? -15.617 -1.164 5.333 1.00 98.31 201 LEU A O 1
ATOM 1542 N N . PRO A 1 202 ? -15.905 0.407 3.752 1.00 97.81 202 PRO A N 1
ATOM 1543 C CA . PRO A 1 202 ? -16.313 -0.552 2.726 1.00 97.81 202 PRO A CA 1
ATOM 1544 C C . PRO A 1 202 ? -15.259 -1.631 2.446 1.00 97.81 202 PRO A C 1
ATOM 1546 O O . PRO A 1 202 ? -15.609 -2.805 2.360 1.00 97.81 202 PRO A O 1
ATOM 1549 N N . VAL A 1 203 ? -13.973 -1.266 2.381 1.00 98.00 203 VAL A N 1
ATOM 1550 C CA . VAL A 1 203 ? -12.879 -2.233 2.179 1.00 98.00 203 VAL A CA 1
ATOM 1551 C C . VAL A 1 203 ? -12.779 -3.207 3.354 1.00 98.00 203 VAL A C 1
ATOM 1553 O O . VAL A 1 203 ? -12.646 -4.409 3.147 1.00 98.00 203 VAL A O 1
ATOM 1556 N N . LEU A 1 204 ? -12.894 -2.728 4.595 1.00 98.00 204 LEU A N 1
ATOM 1557 C CA . LEU A 1 204 ? -12.900 -3.588 5.783 1.00 98.00 204 LEU A CA 1
ATOM 1558 C C . LEU A 1 204 ? -14.093 -4.555 5.787 1.00 98.00 204 LEU A C 1
ATOM 1560 O O . LEU A 1 204 ? -13.957 -5.697 6.224 1.00 98.00 204 LEU A O 1
ATOM 1564 N N . MET A 1 205 ? -15.245 -4.129 5.267 1.00 97.12 205 MET A N 1
ATOM 1565 C CA . MET A 1 205 ? -16.451 -4.958 5.162 1.00 97.12 205 MET A CA 1
ATOM 1566 C C . MET A 1 205 ? -16.325 -6.112 4.158 1.00 97.12 205 MET A C 1
ATOM 1568 O O . MET A 1 205 ? -17.073 -7.086 4.275 1.00 97.12 205 MET A O 1
ATOM 1572 N N . GLU A 1 206 ? -15.385 -6.029 3.211 1.00 96.06 206 GLU A N 1
ATOM 1573 C CA . GLU A 1 206 ? -15.041 -7.114 2.279 1.00 96.06 206 GLU A CA 1
ATOM 1574 C C . GLU A 1 206 ? -14.222 -8.233 2.959 1.00 96.06 206 GLU A C 1
ATOM 1576 O O . GLU A 1 206 ? -14.100 -9.332 2.413 1.00 96.06 206 GLU A O 1
ATOM 1581 N N . LEU A 1 207 ? -13.656 -7.982 4.148 1.00 96.88 207 LEU A N 1
ATOM 1582 C CA . LEU A 1 207 ? -12.744 -8.902 4.834 1.00 96.88 207 LEU A CA 1
ATOM 1583 C C . LEU A 1 207 ? -13.479 -9.953 5.691 1.00 96.88 207 LEU A C 1
ATOM 1585 O O . LEU A 1 207 ? -14.641 -9.765 6.073 1.00 96.88 207 LEU A O 1
ATOM 1589 N N . PRO A 1 208 ? -12.802 -11.065 6.058 1.00 97.19 208 PRO A N 1
ATOM 1590 C CA . PRO A 1 208 ? -13.340 -12.028 7.013 1.00 97.19 208 PRO A CA 1
ATOM 1591 C C . PRO A 1 208 ? -13.742 -11.363 8.331 1.00 97.19 208 PRO A C 1
ATOM 1593 O O . PRO A 1 208 ? -13.087 -10.430 8.794 1.00 97.19 208 PRO A O 1
ATOM 1596 N N . GLU A 1 209 ? -14.782 -11.892 8.976 1.00 95.94 209 GLU A N 1
ATOM 1597 C CA . GLU A 1 209 ? -15.350 -11.294 10.190 1.00 95.94 209 GLU A CA 1
ATOM 1598 C C . GLU A 1 209 ? -14.331 -11.102 11.314 1.00 95.94 209 GLU A C 1
ATOM 1600 O O . GLU A 1 209 ? -14.341 -10.072 11.975 1.00 95.94 209 GLU A O 1
ATOM 1605 N N . SER A 1 210 ? -13.396 -12.037 11.487 1.00 95.81 210 SER A N 1
ATOM 1606 C CA . SER A 1 210 ? -12.330 -11.912 12.485 1.00 95.81 210 SER A CA 1
ATOM 1607 C C . SER A 1 210 ? -11.377 -10.744 12.206 1.00 95.81 210 SER A C 1
ATOM 1609 O O . SER A 1 210 ? -10.880 -10.123 13.143 1.00 95.81 210 SER A O 1
ATOM 1611 N N . THR A 1 211 ? -11.118 -10.427 10.935 1.00 97.50 211 THR A N 1
ATOM 1612 C CA . THR A 1 211 ? -10.291 -9.280 10.536 1.00 97.50 211 THR A CA 1
ATOM 1613 C C . THR A 1 211 ? -11.067 -7.974 10.668 1.00 97.50 211 THR A C 1
ATOM 1615 O O . THR A 1 211 ? -10.512 -7.004 11.177 1.00 97.50 211 THR A O 1
ATOM 1618 N N . LEU A 1 212 ? -12.349 -7.958 10.286 1.00 97.94 212 LEU A N 1
ATOM 1619 C CA . LEU A 1 212 ? -13.230 -6.808 10.501 1.00 97.94 212 LEU A CA 1
ATOM 1620 C C . LEU A 1 212 ? -13.363 -6.482 11.997 1.00 97.94 212 LEU A C 1
ATOM 1622 O O . LEU A 1 212 ? -13.179 -5.335 12.385 1.00 97.94 212 LEU A O 1
ATOM 1626 N N . ALA A 1 213 ? -13.595 -7.490 12.843 1.00 97.88 213 ALA A N 1
ATOM 1627 C CA . ALA A 1 213 ? -13.660 -7.328 14.294 1.00 97.88 213 ALA A CA 1
ATOM 1628 C C . ALA A 1 213 ? -12.349 -6.761 14.864 1.00 97.88 213 ALA A C 1
ATOM 1630 O O . ALA A 1 213 ? -12.371 -5.811 15.641 1.00 97.88 213 ALA A O 1
ATOM 1631 N N . ALA A 1 214 ? -11.197 -7.280 14.423 1.00 98.06 214 ALA A N 1
ATOM 1632 C CA . ALA A 1 214 ? -9.897 -6.745 14.824 1.00 98.06 214 ALA A CA 1
ATOM 1633 C C . ALA A 1 214 ? -9.699 -5.283 14.383 1.00 98.06 214 ALA A C 1
ATOM 1635 O O . ALA A 1 214 ? -9.096 -4.507 15.118 1.00 98.06 214 ALA A O 1
ATOM 1636 N N . ALA A 1 215 ? -10.212 -4.895 13.211 1.00 98.31 215 ALA A N 1
ATOM 1637 C CA . ALA A 1 215 ? -10.146 -3.519 12.727 1.00 98.31 215 ALA A CA 1
ATOM 1638 C C . ALA A 1 215 ? -11.048 -2.577 13.540 1.00 98.31 215 ALA A C 1
ATOM 1640 O O . ALA A 1 215 ? -10.615 -1.481 13.886 1.00 98.31 215 ALA A O 1
ATOM 1641 N N . CYS A 1 216 ? -12.259 -3.017 13.899 1.00 98.31 216 CYS A N 1
ATOM 1642 C CA . CYS A 1 216 ? -13.141 -2.302 14.825 1.00 98.31 216 CYS A CA 1
ATOM 1643 C C . CYS A 1 216 ? -12.463 -2.095 16.188 1.00 98.31 216 CYS A C 1
ATOM 1645 O O . CYS A 1 216 ? -12.406 -0.968 16.671 1.00 98.31 216 CYS A O 1
ATOM 1647 N N . GLY A 1 217 ? -11.862 -3.144 16.761 1.00 98.25 217 GLY A N 1
ATOM 1648 C CA . GLY A 1 217 ? -11.107 -3.035 18.014 1.00 98.25 217 GLY A CA 1
ATOM 1649 C C . GLY A 1 217 ? -9.925 -2.071 17.922 1.00 98.25 217 GLY A C 1
ATOM 1650 O O . GLY A 1 217 ? -9.743 -1.243 18.816 1.00 98.25 217 GLY A O 1
ATOM 1651 N N . ALA A 1 218 ? -9.170 -2.111 16.820 1.00 98.38 218 ALA A N 1
ATOM 1652 C CA . ALA A 1 218 ? -8.067 -1.187 16.561 1.00 98.38 218 ALA A CA 1
ATOM 1653 C C . ALA A 1 218 ? -8.538 0.274 16.431 1.00 98.38 218 ALA A C 1
ATOM 1655 O O . ALA A 1 218 ? -7.879 1.171 16.956 1.00 98.38 218 ALA A O 1
ATOM 1656 N N . LEU A 1 219 ? -9.686 0.530 15.787 1.00 97.88 219 LEU A N 1
ATOM 1657 C CA . LEU A 1 219 ? -10.296 1.865 15.714 1.00 97.88 219 LEU A CA 1
ATOM 1658 C C . LEU A 1 219 ? -10.679 2.372 17.106 1.00 97.88 219 LEU A C 1
ATOM 1660 O O . LEU A 1 219 ? -10.238 3.447 17.508 1.00 97.88 219 LEU A O 1
ATOM 1664 N N . CYS A 1 220 ? -11.421 1.575 17.879 1.00 97.81 220 CYS A N 1
ATOM 1665 C CA . CYS A 1 220 ? -11.811 1.939 19.242 1.00 97.81 220 CYS A CA 1
ATOM 1666 C C . CYS A 1 220 ? -10.588 2.177 20.138 1.00 97.81 220 CYS A C 1
ATOM 1668 O O . CYS A 1 220 ? -10.566 3.110 20.940 1.00 97.81 220 CYS A O 1
ATOM 1670 N N . ALA A 1 221 ? -9.548 1.349 20.007 1.00 97.88 221 ALA A N 1
ATOM 1671 C CA . ALA A 1 221 ? -8.296 1.544 20.722 1.00 97.88 221 ALA A CA 1
ATOM 1672 C C . ALA A 1 221 ? -7.617 2.859 20.322 1.00 97.88 221 ALA A C 1
ATOM 1674 O O . ALA A 1 221 ? -7.241 3.618 21.212 1.00 97.88 221 ALA A O 1
ATOM 1675 N N . ALA A 1 222 ? -7.519 3.156 19.023 1.00 97.94 222 ALA A N 1
ATOM 1676 C CA . ALA A 1 222 ? -6.926 4.388 18.516 1.00 97.94 222 ALA A CA 1
ATOM 1677 C C . ALA A 1 222 ? -7.681 5.637 19.002 1.00 97.94 222 ALA A C 1
ATOM 1679 O O . ALA A 1 222 ? -7.045 6.583 19.466 1.00 97.94 222 ALA A O 1
ATOM 1680 N N . HIS A 1 223 ? -9.018 5.627 18.993 1.00 97.56 223 HIS A N 1
ATOM 1681 C CA . HIS A 1 223 ? -9.835 6.743 19.491 1.00 97.56 223 HIS A CA 1
ATOM 1682 C C . HIS A 1 223 ? -9.563 7.034 20.973 1.00 97.56 223 HIS A C 1
ATOM 1684 O O . HIS A 1 223 ? -9.406 8.187 21.363 1.00 97.56 223 HIS A O 1
ATOM 1690 N N . ARG A 1 224 ? -9.394 5.994 21.799 1.00 96.25 224 ARG A N 1
ATOM 1691 C CA . ARG A 1 224 ? -9.078 6.154 23.230 1.00 96.25 224 ARG A CA 1
ATOM 1692 C C . ARG A 1 224 ? -7.691 6.736 23.507 1.00 96.25 224 ARG A C 1
ATOM 1694 O O . ARG A 1 224 ? -7.420 7.115 24.643 1.00 96.25 224 ARG A O 1
ATOM 1701 N N . THR A 1 225 ? -6.800 6.789 22.514 1.00 93.81 225 THR A N 1
ATOM 1702 C CA . THR A 1 225 ? -5.462 7.385 22.683 1.00 93.81 225 THR A CA 1
ATOM 1703 C C . THR A 1 225 ? -5.442 8.906 22.538 1.00 93.81 225 THR A C 1
ATOM 1705 O O . THR A 1 225 ? -4.400 9.517 22.766 1.00 93.81 225 THR A O 1
ATOM 1708 N N . THR A 1 226 ? -6.568 9.521 22.166 1.00 93.44 226 THR A N 1
ATOM 1709 C CA . THR A 1 226 ? -6.694 10.966 21.954 1.00 93.44 226 THR A CA 1
ATOM 1710 C C . THR A 1 226 ? -7.714 11.586 22.906 1.00 93.44 226 THR A C 1
ATOM 1712 O O . THR A 1 226 ? -8.736 10.981 23.231 1.00 93.44 226 THR A O 1
ATOM 1715 N N . ASP A 1 227 ? -7.469 12.835 23.307 1.00 93.75 227 ASP A N 1
ATOM 1716 C CA . ASP A 1 227 ? -8.405 13.632 24.111 1.00 93.75 227 ASP A CA 1
ATOM 1717 C C . ASP A 1 227 ? -9.732 13.900 23.370 1.00 93.75 227 ASP A C 1
ATOM 1719 O O . ASP A 1 227 ? -10.750 14.203 23.990 1.00 93.75 227 ASP A O 1
ATOM 1723 N N . ALA A 1 228 ? -9.741 13.745 22.041 1.00 94.94 228 ALA A N 1
ATOM 1724 C CA . ALA A 1 228 ? -10.908 13.911 21.177 1.00 94.94 228 ALA A CA 1
ATOM 1725 C C . ALA A 1 228 ? -11.661 12.592 20.897 1.00 94.94 228 ALA A C 1
ATOM 1727 O O . ALA A 1 228 ? -12.355 12.494 19.885 1.00 94.94 228 ALA A O 1
ATOM 1728 N N . SER A 1 229 ? -11.545 11.571 21.761 1.00 95.62 229 SER A N 1
ATOM 1729 C CA . SER A 1 229 ? -12.184 10.251 21.564 1.00 95.62 229 SER A CA 1
ATOM 1730 C C . SER A 1 229 ? -13.663 10.356 21.175 1.00 95.62 229 SER A C 1
ATOM 1732 O O . SER A 1 229 ? -14.077 9.745 20.195 1.00 95.62 229 SER A O 1
ATOM 1734 N N . ALA A 1 230 ? -14.444 11.180 21.885 1.00 96.12 230 ALA A N 1
ATOM 1735 C CA . ALA A 1 230 ? -15.874 11.349 21.615 1.00 96.12 230 ALA A CA 1
ATOM 1736 C C . ALA A 1 230 ? -16.157 11.919 20.212 1.00 96.12 230 ALA A C 1
ATOM 1738 O O . ALA A 1 230 ? -17.149 11.552 19.585 1.00 96.12 230 ALA A O 1
ATOM 1739 N N . THR A 1 231 ? -15.279 12.786 19.702 1.00 97.38 231 THR A N 1
ATOM 1740 C CA . THR A 1 231 ? -15.395 13.335 18.347 1.00 97.38 231 THR A CA 1
ATOM 1741 C C . THR A 1 231 ? -15.152 12.252 17.301 1.00 97.38 231 THR A C 1
ATOM 1743 O O . THR A 1 231 ? -15.955 12.105 16.383 1.00 97.38 231 THR A O 1
ATOM 1746 N N . TYR A 1 232 ? -14.093 11.451 17.450 1.00 97.81 232 TYR A N 1
ATOM 1747 C CA . TYR A 1 232 ? -13.808 10.351 16.522 1.00 97.81 232 TYR A CA 1
ATOM 1748 C C . TYR A 1 232 ? -14.878 9.256 16.563 1.00 97.81 232 TYR A C 1
ATOM 1750 O O . TYR A 1 232 ? -15.243 8.719 15.518 1.00 97.81 232 TYR A O 1
ATOM 1758 N N . ASP A 1 233 ? -15.435 8.963 17.739 1.00 97.81 233 ASP A N 1
ATOM 1759 C CA . ASP A 1 233 ? -16.566 8.044 17.873 1.00 97.81 233 ASP A CA 1
ATOM 1760 C C . ASP A 1 233 ? -17.804 8.559 17.123 1.00 97.81 233 ASP A C 1
ATOM 1762 O O . ASP A 1 233 ? -18.468 7.784 16.432 1.00 97.81 233 ASP A O 1
ATOM 1766 N N . ALA A 1 234 ? -18.092 9.864 17.202 1.00 97.88 234 ALA A N 1
ATOM 1767 C CA . ALA A 1 234 ? -19.200 10.487 16.479 1.00 97.88 234 ALA A CA 1
ATOM 1768 C C . ALA A 1 234 ? -18.977 10.504 14.957 1.00 97.88 234 ALA A C 1
ATOM 1770 O O . ALA A 1 234 ? -19.904 10.202 14.204 1.00 97.88 234 ALA A O 1
ATOM 1771 N N . LEU A 1 235 ? -17.753 10.800 14.500 1.00 98.06 235 LEU A N 1
ATOM 1772 C CA . LEU A 1 235 ? -17.378 10.707 13.085 1.00 98.06 235 LEU A CA 1
ATOM 1773 C C . LEU A 1 235 ? -17.555 9.275 12.569 1.00 98.06 235 LEU A C 1
ATOM 1775 O O . LEU A 1 235 ? -18.181 9.065 11.533 1.00 98.06 235 LEU A O 1
ATOM 1779 N N . LEU A 1 236 ? -17.083 8.275 13.318 1.00 98.06 236 LEU A N 1
ATOM 1780 C CA . LEU A 1 236 ? -17.252 6.875 12.944 1.00 98.06 236 LEU A CA 1
ATOM 1781 C C . LEU A 1 236 ? -18.732 6.460 12.891 1.00 98.06 236 LEU A C 1
ATOM 1783 O O . LEU A 1 236 ? -19.120 5.789 11.932 1.00 98.06 236 LEU A O 1
ATOM 1787 N N . ASP A 1 237 ? -19.578 6.869 13.853 1.00 98.12 237 ASP A N 1
ATOM 1788 C CA . ASP A 1 237 ? -21.022 6.574 13.774 1.00 98.12 237 ASP A CA 1
ATOM 1789 C C . ASP A 1 237 ? -21.666 7.240 12.558 1.00 98.12 237 ASP A C 1
ATOM 1791 O O . ASP A 1 237 ? -22.506 6.614 11.911 1.00 98.12 237 ASP A O 1
ATOM 1795 N N . ALA A 1 238 ? -21.265 8.469 12.216 1.00 98.12 238 ALA A N 1
ATOM 1796 C CA . ALA A 1 238 ? -21.748 9.163 11.026 1.00 98.12 238 ALA A CA 1
ATOM 1797 C C . ALA A 1 238 ? -21.355 8.414 9.743 1.00 98.12 238 ALA A C 1
ATOM 1799 O O . ALA A 1 238 ? -22.217 8.122 8.918 1.00 98.12 238 ALA A O 1
ATOM 1800 N N . VAL A 1 239 ? -20.094 7.992 9.608 1.00 97.94 239 VAL A N 1
ATOM 1801 C CA . VAL A 1 239 ? -19.626 7.187 8.465 1.00 97.94 239 VAL A CA 1
ATOM 1802 C C . VAL A 1 239 ? -20.400 5.868 8.356 1.00 97.94 239 VAL A C 1
ATOM 1804 O O . VAL A 1 239 ? -20.891 5.512 7.282 1.00 97.94 239 VAL A O 1
ATOM 1807 N N . VAL A 1 240 ? -20.567 5.153 9.472 1.00 98.00 240 VAL A N 1
ATOM 1808 C CA . VAL A 1 240 ? -21.362 3.917 9.543 1.00 98.00 240 VAL A CA 1
ATOM 1809 C C . VAL A 1 240 ? -22.830 4.182 9.187 1.00 98.00 240 VAL A C 1
ATOM 1811 O O . VAL A 1 240 ? -23.464 3.370 8.507 1.00 98.00 240 VAL A O 1
ATOM 1814 N N . HIS A 1 241 ? -23.383 5.313 9.629 1.00 97.38 241 HIS A N 1
ATOM 1815 C CA . HIS A 1 241 ? -24.751 5.720 9.339 1.00 97.38 241 HIS A CA 1
ATOM 1816 C C . HIS A 1 241 ? -24.955 6.043 7.857 1.00 97.38 241 HIS A C 1
ATOM 1818 O O . HIS A 1 241 ? -25.977 5.661 7.289 1.00 97.38 241 HIS A O 1
ATOM 1824 N N . ASP A 1 242 ? -24.024 6.744 7.233 1.00 97.69 242 ASP A N 1
ATOM 1825 C CA . ASP A 1 242 ? -24.187 7.222 5.864 1.00 97.69 242 ASP A CA 1
ATOM 1826 C C . ASP A 1 242 ? -23.971 6.100 4.846 1.00 97.69 242 ASP A C 1
ATOM 1828 O O . ASP A 1 242 ? -24.690 6.017 3.851 1.00 97.69 242 ASP A O 1
ATOM 1832 N N . LEU A 1 243 ? -23.000 5.217 5.101 1.00 97.25 243 LEU A N 1
ATOM 1833 C CA . LEU A 1 243 ? -22.552 4.232 4.116 1.00 97.25 243 LEU A CA 1
ATOM 1834 C C . LEU A 1 243 ? -23.252 2.878 4.211 1.00 97.25 243 LEU A C 1
ATOM 1836 O O . LEU A 1 243 ? -23.412 2.205 3.194 1.00 97.25 243 LEU A O 1
ATOM 1840 N N . LEU A 1 244 ? -23.635 2.432 5.413 1.00 96.56 244 LEU A N 1
ATOM 1841 C CA . LEU A 1 244 ? -24.070 1.048 5.618 1.00 96.56 244 LEU A CA 1
ATOM 1842 C C . LEU A 1 244 ? -25.591 0.908 5.719 1.00 96.56 244 LEU A C 1
ATOM 1844 O O . LEU A 1 244 ? -26.274 1.633 6.449 1.00 96.56 244 LEU A O 1
ATOM 1848 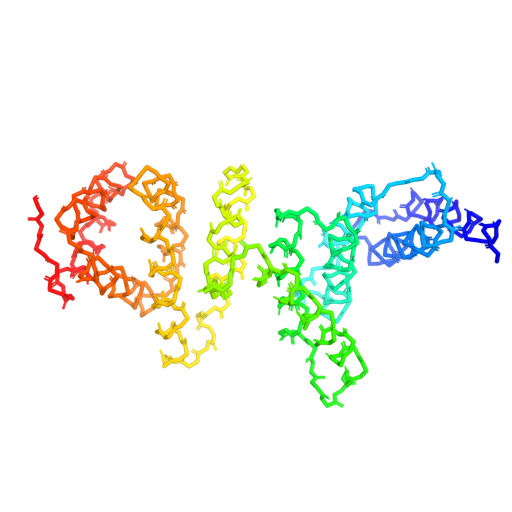N N . HIS A 1 245 ? -26.140 -0.104 5.048 1.00 93.25 245 HIS A N 1
ATOM 1849 C CA . HIS A 1 245 ? -27.560 -0.458 5.143 1.00 93.25 245 HIS A CA 1
ATOM 1850 C C . HIS A 1 245 ? -27.875 -1.228 6.434 1.00 93.25 245 HIS A C 1
ATOM 1852 O O . HIS A 1 245 ? -26.969 -1.715 7.102 1.00 93.25 245 HIS A O 1
ATOM 1858 N N . GLY A 1 246 ? -29.163 -1.380 6.777 1.00 94.75 246 GLY A N 1
ATOM 1859 C CA . GLY A 1 246 ? -29.632 -1.919 8.067 1.00 94.75 246 GLY A CA 1
ATOM 1860 C C . GLY A 1 246 ? -28.821 -3.102 8.627 1.00 94.75 246 GLY A C 1
ATOM 1861 O O . GLY A 1 246 ? -28.218 -2.945 9.686 1.00 94.75 246 GLY A O 1
ATOM 1862 N N . PRO A 1 247 ? -28.721 -4.247 7.923 1.00 96.31 247 PRO A N 1
ATOM 1863 C CA . PRO A 1 247 ? -27.965 -5.403 8.416 1.00 96.31 247 PRO A CA 1
ATOM 1864 C C . PRO A 1 247 ? -26.457 -5.153 8.561 1.00 96.31 247 PRO A C 1
ATOM 1866 O O . PRO A 1 247 ? -25.853 -5.576 9.542 1.00 96.31 247 PRO A O 1
ATOM 1869 N N . GLN A 1 248 ? -25.843 -4.449 7.606 1.00 97.12 248 GLN A N 1
ATOM 1870 C CA . GLN A 1 248 ? -24.412 -4.122 7.645 1.00 97.12 248 GLN A CA 1
ATOM 1871 C C . GLN A 1 248 ? -24.093 -3.171 8.801 1.00 97.12 248 GLN A C 1
ATOM 1873 O O . GLN A 1 248 ? -23.096 -3.342 9.493 1.00 97.12 248 GLN A O 1
ATOM 1878 N N . ARG A 1 249 ? -24.969 -2.190 9.022 1.00 97.19 249 ARG A N 1
ATOM 1879 C CA . ARG A 1 249 ? -24.854 -1.191 10.079 1.00 97.19 249 ARG A CA 1
ATOM 1880 C C . ARG A 1 249 ? -24.954 -1.817 11.462 1.00 97.19 249 ARG A C 1
ATOM 1882 O O . ARG A 1 249 ? -24.141 -1.492 12.317 1.00 97.19 249 ARG A O 1
ATOM 1889 N N . VAL A 1 250 ? -25.934 -2.703 11.666 1.00 96.94 250 VAL A N 1
ATOM 1890 C CA . VAL A 1 250 ? -26.074 -3.467 12.917 1.00 96.94 250 VAL A CA 1
ATOM 1891 C C . VAL A 1 250 ? -24.812 -4.289 13.151 1.00 96.94 250 VAL A C 1
ATOM 1893 O O . VAL A 1 250 ? -24.174 -4.120 14.178 1.00 96.94 250 VAL A O 1
ATOM 1896 N N . ARG A 1 251 ? -24.363 -5.052 12.145 1.00 97.00 251 ARG A N 1
ATOM 1897 C CA . ARG A 1 251 ? -23.135 -5.854 12.235 1.00 97.00 251 ARG A CA 1
ATOM 1898 C C . ARG A 1 251 ? -21.916 -5.042 12.683 1.00 97.00 251 ARG A C 1
ATOM 1900 O O . ARG A 1 251 ? -21.203 -5.480 13.574 1.00 97.00 251 ARG A O 1
ATOM 1907 N N . VAL A 1 252 ? -21.643 -3.891 12.062 1.00 97.94 252 VAL A N 1
ATOM 1908 C CA . VAL A 1 252 ? -20.466 -3.077 12.423 1.00 97.94 252 VAL A CA 1
ATOM 1909 C C . VAL A 1 252 ? -20.608 -2.469 13.814 1.00 97.94 252 VAL A C 1
ATOM 1911 O O . VAL A 1 252 ? -19.642 -2.478 14.569 1.00 97.94 252 VAL A O 1
ATOM 1914 N N . ARG A 1 253 ? -21.797 -1.982 14.181 1.00 97.56 253 ARG A N 1
ATOM 1915 C CA . ARG A 1 253 ? -22.033 -1.431 15.522 1.00 97.56 253 ARG A CA 1
ATOM 1916 C C . ARG A 1 253 ? -21.889 -2.486 16.607 1.00 97.56 253 ARG A C 1
ATOM 1918 O O . ARG A 1 253 ? -21.203 -2.212 17.579 1.00 97.56 253 ARG A O 1
ATOM 1925 N N . ASP A 1 254 ? -22.416 -3.690 16.403 1.00 98.00 254 ASP A N 1
ATOM 1926 C CA . ASP A 1 254 ? -22.264 -4.793 17.357 1.00 98.00 254 ASP A CA 1
ATOM 1927 C C . ASP A 1 254 ? -20.776 -5.120 17.597 1.00 98.00 254 ASP A C 1
ATOM 1929 O O . ASP A 1 254 ? -20.357 -5.352 18.731 1.00 98.00 254 ASP A O 1
ATOM 1933 N N . LEU A 1 255 ? -19.951 -5.092 16.539 1.00 98.19 255 LEU A N 1
ATOM 1934 C CA . LEU A 1 255 ? -18.501 -5.294 16.647 1.00 98.19 255 LEU A CA 1
ATOM 1935 C C . LEU A 1 255 ? -17.795 -4.152 17.391 1.00 98.19 255 LEU A C 1
ATOM 1937 O O . LEU A 1 255 ? -16.873 -4.413 18.158 1.00 98.19 255 LEU A O 1
ATOM 1941 N N . LEU A 1 256 ? -18.207 -2.901 17.178 1.00 97.94 256 LEU A N 1
ATOM 1942 C CA . LEU A 1 256 ? -17.672 -1.752 17.914 1.00 97.94 256 LEU A CA 1
ATOM 1943 C C . LEU A 1 256 ? -18.080 -1.813 19.397 1.00 97.94 256 LEU A C 1
ATOM 1945 O O . LEU A 1 256 ? -17.240 -1.652 20.282 1.00 97.94 256 LEU A O 1
ATOM 1949 N N . GLU A 1 257 ? -19.353 -2.092 19.683 1.00 97.44 257 GLU A N 1
ATOM 1950 C CA . GLU A 1 257 ? -19.900 -2.195 21.042 1.00 97.44 257 GLU A CA 1
ATOM 1951 C C . GLU A 1 257 ? -19.225 -3.317 21.847 1.00 97.44 257 GLU A C 1
ATOM 1953 O O . GLU A 1 257 ? -18.939 -3.144 23.035 1.00 97.44 257 GLU A O 1
ATOM 1958 N N . ALA A 1 258 ? -18.871 -4.433 21.196 1.00 96.75 258 ALA A N 1
ATOM 1959 C CA . ALA A 1 258 ? -18.092 -5.511 21.809 1.00 96.75 258 ALA A CA 1
ATOM 1960 C C . ALA A 1 258 ? -16.703 -5.059 22.310 1.00 96.75 258 ALA A C 1
ATOM 1962 O O . ALA A 1 258 ? -16.166 -5.647 23.249 1.00 96.75 258 ALA A O 1
ATOM 1963 N N . GLU A 1 259 ? -16.147 -3.990 21.735 1.00 95.75 259 GLU A N 1
ATOM 1964 C CA . GLU A 1 259 ? -14.843 -3.400 22.079 1.00 95.75 259 GLU A CA 1
ATOM 1965 C C . GLU A 1 259 ? -14.970 -2.200 23.043 1.00 95.75 259 GLU A C 1
ATOM 1967 O O . GLU A 1 259 ? -14.024 -1.422 23.250 1.00 95.75 259 GLU A O 1
ATOM 1972 N N . GLY A 1 260 ? -16.150 -2.056 23.658 1.00 90.88 260 GLY A N 1
ATOM 1973 C CA . GLY A 1 260 ? -16.468 -1.023 24.640 1.00 90.88 260 GLY A CA 1
ATOM 1974 C C . GLY A 1 260 ? -16.798 0.338 24.029 1.00 90.88 260 GLY A C 1
ATOM 1975 O O . GLY A 1 260 ? -16.798 1.333 24.753 1.00 90.88 260 GLY A O 1
ATOM 1976 N N . TRP A 1 261 ? -17.051 0.402 22.720 1.00 94.00 261 TRP A N 1
ATOM 1977 C CA . TRP A 1 261 ? -17.567 1.606 22.078 1.00 94.00 261 TRP A CA 1
ATOM 1978 C C . TRP A 1 261 ? -19.002 1.865 22.538 1.00 94.00 261 TRP A C 1
ATOM 1980 O O . TRP A 1 261 ? -19.856 0.982 22.471 1.00 94.00 261 TRP A O 1
ATOM 1990 N N . ILE A 1 262 ? -19.271 3.076 23.020 1.00 90.44 262 ILE A N 1
ATOM 1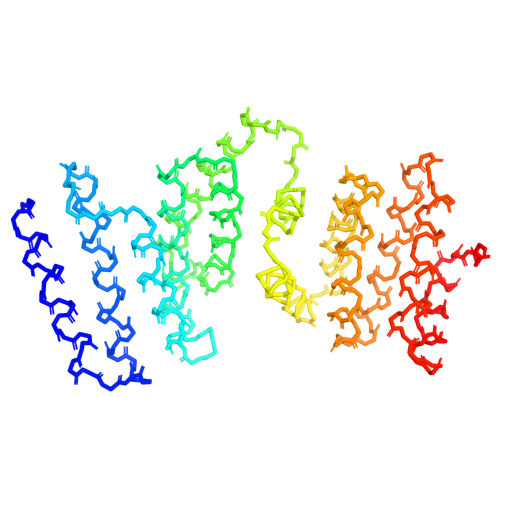991 C CA . ILE A 1 262 ? -20.619 3.496 23.400 1.00 90.44 262 ILE A CA 1
ATOM 1992 C C . ILE A 1 262 ? -21.116 4.396 22.293 1.00 90.44 262 ILE A C 1
ATOM 1994 O O . ILE A 1 262 ? -20.488 5.412 22.002 1.00 90.44 262 ILE A O 1
ATOM 1998 N N . ARG A 1 263 ? -22.247 4.021 21.697 1.00 86.81 263 ARG A N 1
ATOM 1999 C CA . ARG A 1 263 ? -22.833 4.795 20.615 1.00 86.81 263 ARG A CA 1
ATOM 2000 C C . ARG A 1 263 ? -23.059 6.256 21.053 1.00 86.81 263 ARG A C 1
ATOM 2002 O O . ARG A 1 263 ? -23.787 6.455 22.031 1.00 86.81 263 ARG A O 1
ATOM 2009 N N . PRO A 1 264 ? -22.444 7.231 20.362 1.00 86.31 264 PRO A N 1
ATOM 2010 C CA . PRO A 1 264 ? -22.576 8.649 20.674 1.00 86.31 264 PRO A CA 1
ATOM 2011 C C . PRO A 1 264 ? -23.939 9.228 20.271 1.00 86.31 264 PRO A C 1
ATOM 2013 O O . PRO A 1 264 ? -24.663 8.598 19.458 1.00 86.31 264 PRO A O 1
#